Protein AF-A0A954E1B5-F1 (afdb_monomer_lite)

Structure (mmCIF, N/CA/C/O backbone):
data_AF-A0A954E1B5-F1
#
_entry.id   AF-A0A954E1B5-F1
#
loop_
_atom_site.group_PDB
_atom_site.id
_atom_site.type_symbol
_atom_site.label_atom_id
_atom_site.label_alt_id
_atom_site.label_comp_id
_atom_site.label_asym_id
_atom_site.label_entity_id
_atom_site.label_seq_id
_atom_site.pdbx_PDB_ins_code
_atom_site.Cartn_x
_atom_site.Cartn_y
_atom_site.Cartn_z
_atom_site.occupancy
_atom_site.B_iso_or_equiv
_atom_site.auth_seq_id
_atom_site.auth_comp_id
_atom_site.auth_asym_id
_atom_site.auth_atom_id
_atom_site.pdbx_PDB_model_num
ATOM 1 N N . MET A 1 1 ? -36.033 -61.021 34.687 1.00 37.31 1 MET A N 1
ATOM 2 C CA . MET A 1 1 ? -35.110 -62.065 35.175 1.00 37.31 1 MET A CA 1
ATOM 3 C C . MET A 1 1 ? -33.777 -61.356 35.386 1.00 37.31 1 MET A C 1
ATOM 5 O O . MET A 1 1 ? -33.220 -60.927 34.388 1.00 37.31 1 MET A O 1
ATOM 9 N N . ALA A 1 2 ? -33.607 -60.783 36.586 1.00 35.59 2 ALA A N 1
ATOM 10 C CA . ALA A 1 2 ? -32.630 -61.185 37.626 1.00 35.59 2 ALA A CA 1
ATOM 11 C C . ALA A 1 2 ? -31.206 -60.692 37.263 1.00 35.59 2 ALA A C 1
ATOM 13 O O . ALA A 1 2 ? -30.679 -61.127 36.246 1.00 35.59 2 ALA A O 1
ATOM 14 N N . GLU A 1 3 ? -30.755 -59.557 37.824 1.00 37.44 3 GLU A N 1
ATOM 15 C CA . GLU A 1 3 ? -29.955 -59.408 39.080 1.00 37.44 3 GLU A CA 1
ATOM 16 C C . GLU A 1 3 ? -28.509 -59.915 38.898 1.00 37.44 3 GLU A C 1
ATOM 18 O O . GLU A 1 3 ? -28.322 -61.032 38.431 1.00 37.44 3 GLU A O 1
ATOM 23 N N . GLU A 1 4 ? -27.512 -59.008 38.931 1.00 39.88 4 GLU A N 1
ATOM 24 C CA . GLU A 1 4 ? -26.543 -58.771 40.044 1.00 39.88 4 GLU A CA 1
ATOM 25 C C . GLU A 1 4 ? -25.501 -59.921 40.155 1.00 39.88 4 GLU A C 1
ATOM 27 O O . GLU A 1 4 ? -25.800 -61.061 39.849 1.00 39.88 4 GLU A O 1
ATOM 32 N N . GLU A 1 5 ? -24.209 -59.764 40.462 1.00 38.53 5 G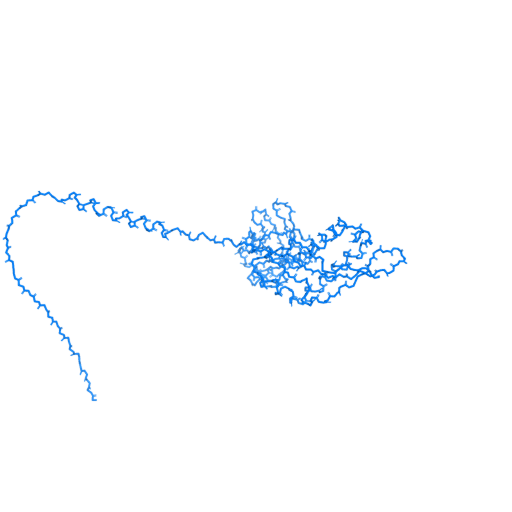LU A N 1
ATOM 33 C CA . GLU A 1 5 ? -23.548 -58.912 41.448 1.00 38.53 5 GLU A CA 1
ATOM 34 C C . GLU A 1 5 ? -22.000 -59.047 41.328 1.00 38.53 5 GLU A C 1
ATOM 36 O O . GLU A 1 5 ? -21.474 -59.922 40.636 1.00 38.53 5 GLU A O 1
ATOM 41 N N . LYS A 1 6 ? -21.282 -58.165 42.036 1.00 42.62 6 LYS A N 1
ATOM 42 C CA . LYS A 1 6 ? -19.818 -58.065 42.229 1.00 42.62 6 LYS A CA 1
ATOM 43 C C . LYS A 1 6 ? -19.182 -59.264 42.960 1.00 42.62 6 LYS A C 1
ATOM 45 O O . LYS A 1 6 ? -19.846 -59.910 43.759 1.00 42.62 6 LYS A O 1
ATOM 50 N N . GLN A 1 7 ? -17.844 -59.380 42.898 1.00 31.38 7 GLN A N 1
ATOM 51 C CA . GLN A 1 7 ? -17.055 -59.639 44.119 1.00 31.38 7 GLN A CA 1
ATOM 52 C C . GLN A 1 7 ? -15.579 -59.193 44.042 1.00 31.38 7 GLN A C 1
ATOM 54 O O . GLN A 1 7 ? -14.876 -59.473 43.074 1.00 31.38 7 GLN A O 1
ATOM 59 N N . GLU A 1 8 ? -15.150 -58.497 45.102 1.00 39.22 8 GLU A N 1
ATOM 60 C CA . GLU A 1 8 ? -13.781 -58.111 45.485 1.00 39.22 8 GLU A CA 1
ATOM 61 C C . GLU A 1 8 ? -12.950 -59.301 45.998 1.00 39.22 8 GLU A C 1
ATOM 63 O O . GLU A 1 8 ? -13.505 -60.325 46.405 1.00 39.22 8 GLU A O 1
ATOM 68 N N . LYS A 1 9 ? -11.622 -59.120 46.101 1.00 33.47 9 LYS A N 1
ATOM 69 C CA . LYS A 1 9 ? -10.824 -59.764 47.157 1.00 33.47 9 LYS A CA 1
ATOM 70 C C . LYS A 1 9 ? -9.536 -59.002 47.496 1.00 33.47 9 LYS A C 1
ATOM 72 O O . LYS A 1 9 ? -8.663 -58.843 46.646 1.00 33.47 9 LYS A O 1
ATOM 77 N N . ASP A 1 10 ? -9.458 -58.613 48.767 1.00 32.72 10 ASP A N 1
ATOM 78 C CA . ASP A 1 10 ? -8.288 -58.166 49.528 1.00 32.72 10 ASP A CA 1
ATOM 79 C C . ASP A 1 10 ? -7.256 -59.281 49.780 1.00 32.72 10 ASP A C 1
ATOM 81 O O . ASP A 1 10 ? -7.553 -60.475 49.661 1.00 32.72 10 ASP A O 1
ATOM 85 N N . GLY A 1 11 ? -6.067 -58.878 50.245 1.00 27.64 11 GLY A N 1
ATOM 86 C CA . GLY A 1 11 ? -5.122 -59.759 50.934 1.00 27.64 11 GLY A CA 1
ATOM 87 C C . GLY A 1 11 ? -3.866 -59.046 51.444 1.00 27.64 11 GLY A C 1
ATOM 88 O O . GLY A 1 11 ? -2.859 -59.003 50.742 1.00 27.64 11 GLY A O 1
ATOM 89 N N . GLU A 1 12 ? -3.926 -58.529 52.675 1.00 34.06 12 GLU A N 1
ATOM 90 C CA . GLU A 1 12 ? -2.774 -58.161 53.514 1.00 34.06 12 GLU A CA 1
ATOM 91 C C . GLU A 1 12 ? -2.054 -59.402 54.078 1.00 34.06 12 GLU A C 1
ATOM 93 O O . GLU A 1 12 ? -2.641 -60.477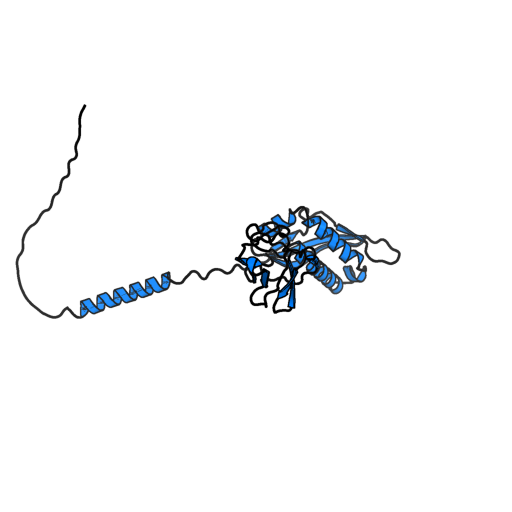 54.221 1.00 34.06 12 GLU A O 1
ATOM 98 N N . GLY A 1 13 ? -0.785 -59.231 54.460 1.00 27.64 13 GLY A N 1
ATOM 99 C CA . GLY A 1 13 ? -0.012 -60.185 55.253 1.00 27.64 13 GLY A CA 1
ATOM 100 C C . GLY A 1 13 ? 1.026 -59.461 56.115 1.00 27.64 13 GLY A C 1
ATOM 101 O O . GLY A 1 13 ? 1.981 -58.886 55.598 1.00 27.64 13 GLY A O 1
ATOM 102 N N . GLU A 1 14 ? 0.805 -59.501 57.424 1.00 32.94 14 GLU A N 1
ATOM 103 C CA . GLU A 1 14 ? 1.606 -58.965 58.532 1.00 32.94 14 GLU A CA 1
ATOM 104 C C . GLU A 1 14 ? 2.521 -60.066 59.114 1.00 32.94 14 GLU A C 1
ATOM 106 O O . GLU A 1 14 ? 2.064 -61.203 59.192 1.00 32.94 14 GLU A O 1
ATOM 111 N N . VAL A 1 15 ? 3.752 -59.753 59.570 1.00 33.41 15 VAL A N 1
ATOM 112 C CA . VAL A 1 15 ? 4.405 -60.407 60.738 1.00 33.41 15 VAL A CA 1
ATOM 113 C C . VAL A 1 15 ? 5.368 -59.427 61.445 1.00 33.41 15 VAL A C 1
ATOM 115 O O . VAL A 1 15 ? 6.028 -58.601 60.819 1.00 33.41 15 VAL A O 1
ATOM 118 N N . GLU A 1 16 ? 5.398 -59.579 62.768 1.00 31.45 16 GLU A N 1
ATOM 119 C CA . GLU A 1 16 ? 5.805 -58.735 63.895 1.00 31.45 16 GLU A CA 1
ATOM 120 C C . GLU A 1 16 ? 7.281 -58.312 64.103 1.00 31.45 16 GLU A C 1
ATOM 122 O O . GLU A 1 16 ? 8.245 -58.806 63.522 1.00 31.45 16 GLU A O 1
ATOM 127 N N . ALA A 1 17 ? 7.368 -57.383 65.064 1.00 40.16 17 ALA A N 1
ATOM 128 C CA . ALA A 1 17 ? 8.450 -56.630 65.694 1.00 40.16 17 ALA A CA 1
ATOM 129 C C . ALA A 1 17 ? 9.609 -57.389 66.381 1.00 40.16 17 ALA A C 1
ATOM 131 O O . ALA A 1 17 ? 9.471 -58.500 66.885 1.00 40.16 17 ALA A O 1
ATOM 132 N N . THR A 1 18 ? 10.715 -56.660 66.604 1.00 29.19 18 THR A N 1
ATOM 133 C CA . THR A 1 18 ? 11.343 -56.545 67.942 1.00 29.19 18 THR A CA 1
ATOM 134 C C . THR A 1 18 ? 12.239 -55.293 68.072 1.00 29.19 18 THR A C 1
ATOM 136 O O . THR A 1 18 ? 12.978 -54.934 67.159 1.00 29.19 18 THR A O 1
ATOM 139 N N . GLU A 1 19 ? 12.128 -54.615 69.224 1.00 38.34 19 GLU A N 1
ATOM 140 C CA . GLU A 1 19 ? 12.883 -53.436 69.712 1.00 38.34 19 GLU A CA 1
ATOM 141 C C . GLU A 1 19 ? 14.399 -53.734 69.913 1.00 38.34 19 GLU A C 1
ATOM 143 O O . GLU A 1 19 ? 14.794 -54.890 69.919 1.00 38.34 19 GLU A O 1
ATOM 148 N N . SER A 1 20 ? 15.379 -52.853 70.171 1.00 32.00 20 SER A N 1
ATOM 149 C CA . SER A 1 20 ? 15.527 -51.463 70.643 1.00 32.00 20 SER A CA 1
ATOM 150 C C . SER A 1 20 ? 16.995 -51.022 70.402 1.00 32.00 20 SER A C 1
ATOM 152 O O . SER A 1 20 ? 17.892 -51.863 70.451 1.00 32.00 20 SER A O 1
ATOM 154 N N . LYS A 1 21 ? 17.277 -49.715 70.235 1.00 29.02 21 LYS A N 1
ATOM 155 C CA . LYS A 1 21 ? 18.281 -48.911 70.993 1.00 29.02 21 LYS A CA 1
ATOM 156 C C . LYS A 1 21 ? 18.700 -47.613 70.287 1.00 29.02 21 LYS A C 1
ATOM 158 O O . LYS A 1 21 ? 18.686 -47.464 69.074 1.00 29.02 21 LYS A O 1
ATOM 163 N N . SER A 1 22 ? 19.060 -46.667 71.145 1.00 37.56 22 SER A N 1
ATOM 164 C CA . SER A 1 22 ? 19.319 -45.242 70.955 1.00 37.56 22 SER A CA 1
ATOM 165 C C . SER A 1 22 ? 20.475 -44.859 70.017 1.00 37.56 22 SER A C 1
ATOM 167 O O . SER A 1 22 ? 21.517 -45.506 70.006 1.00 37.56 22 SER A O 1
ATOM 169 N N . LYS A 1 23 ? 20.363 -43.689 69.365 1.00 32.78 23 LYS A N 1
ATOM 170 C CA . LYS A 1 23 ? 21.205 -42.500 69.642 1.00 32.78 23 LYS A CA 1
ATOM 171 C C . LYS A 1 23 ? 20.874 -41.323 68.719 1.00 32.78 23 LYS A C 1
ATOM 173 O O . LYS A 1 23 ? 20.575 -41.463 67.541 1.00 32.78 23 LYS A O 1
ATOM 178 N N . SER A 1 24 ? 20.953 -40.142 69.316 1.00 48.59 24 SER A N 1
ATOM 179 C CA . SER A 1 24 ? 20.812 -38.822 68.718 1.00 48.59 24 SER A CA 1
ATOM 180 C C . SER A 1 24 ? 21.924 -38.507 67.708 1.00 48.59 24 SER A C 1
ATOM 182 O O . SER A 1 24 ? 23.087 -38.802 67.973 1.00 48.59 24 SER A O 1
ATOM 184 N N . LYS A 1 25 ? 21.539 -37.870 66.587 1.00 39.75 25 LYS A N 1
ATOM 185 C CA . LYS A 1 25 ? 22.300 -36.991 65.657 1.00 39.75 25 LYS A CA 1
ATOM 186 C C . LYS A 1 25 ? 21.829 -37.235 64.214 1.00 39.75 25 LYS A C 1
ATOM 188 O O . LYS A 1 25 ? 22.459 -37.963 63.463 1.00 39.75 25 LYS A O 1
ATOM 193 N N . GLY A 1 26 ? 20.708 -36.625 63.824 1.00 40.09 26 GLY A N 1
ATOM 194 C CA . GLY A 1 26 ? 20.200 -36.758 62.446 1.00 40.09 26 GLY A CA 1
ATOM 195 C C . GLY A 1 26 ? 19.230 -35.677 61.961 1.00 40.09 26 GLY A C 1
ATOM 196 O O . GLY A 1 26 ? 18.939 -35.620 60.773 1.00 40.09 26 GLY A O 1
ATOM 197 N N . LYS A 1 27 ? 18.755 -34.773 62.830 1.00 41.12 27 LYS A N 1
ATOM 198 C CA . LYS A 1 27 ? 17.725 -33.784 62.451 1.00 41.12 27 LYS A CA 1
ATOM 199 C C . LYS A 1 27 ? 18.222 -32.598 61.613 1.00 41.12 27 LYS A C 1
ATOM 201 O O . LYS A 1 27 ? 17.404 -31.913 61.018 1.00 41.12 27 LYS A O 1
ATOM 206 N N . LEU A 1 28 ? 19.533 -32.364 61.519 1.00 41.66 28 LEU A N 1
ATOM 207 C CA . LEU A 1 28 ? 20.087 -31.253 60.727 1.00 41.66 28 LEU A CA 1
ATOM 208 C C . LEU A 1 28 ? 20.319 -31.620 59.249 1.00 41.66 28 LEU A C 1
ATOM 210 O O . LEU A 1 28 ? 20.290 -30.746 58.390 1.00 41.66 28 LEU A O 1
ATOM 214 N N . VAL A 1 29 ? 20.466 -32.912 58.934 1.00 46.47 29 VAL A N 1
ATOM 215 C CA . VAL A 1 29 ? 20.694 -33.391 57.556 1.00 46.47 29 VAL A CA 1
ATOM 216 C C . VAL A 1 29 ? 19.383 -33.486 56.763 1.00 46.47 29 VAL A C 1
ATOM 218 O O . VAL A 1 29 ? 19.366 -33.186 55.574 1.00 46.47 29 VAL A O 1
ATOM 221 N N . GLN A 1 30 ? 18.259 -33.801 57.416 1.00 47.31 30 GLN A N 1
ATOM 222 C CA . GLN A 1 30 ? 16.950 -33.862 56.747 1.00 47.31 30 GLN A CA 1
ATOM 223 C C . GLN A 1 30 ? 16.397 -32.482 56.350 1.00 47.31 30 GLN A C 1
ATOM 225 O O . GLN A 1 30 ? 15.732 -32.372 55.324 1.00 47.31 30 GLN A O 1
ATOM 230 N N . ILE A 1 31 ? 16.716 -31.420 57.100 1.00 51.16 31 ILE A N 1
ATOM 231 C CA . ILE A 1 31 ? 16.278 -30.052 56.765 1.00 51.16 31 ILE A CA 1
ATOM 232 C C . ILE A 1 31 ? 17.110 -29.480 55.601 1.00 51.16 31 ILE A C 1
ATOM 234 O O . ILE A 1 31 ? 16.555 -28.844 54.709 1.00 51.16 31 ILE A O 1
ATOM 238 N N . GLY A 1 32 ? 18.418 -29.766 55.550 1.00 46.72 32 GLY A N 1
ATOM 239 C CA . GLY A 1 32 ? 19.284 -29.345 54.440 1.00 46.72 32 GLY A CA 1
ATOM 240 C C . GLY A 1 32 ? 18.972 -30.049 53.113 1.00 46.72 32 GLY A C 1
ATOM 241 O O . GLY A 1 32 ? 18.991 -29.415 52.061 1.00 46.72 32 GLY A O 1
ATOM 242 N N . ALA A 1 33 ? 18.619 -31.339 53.160 1.00 53.75 33 ALA A N 1
ATOM 243 C CA . ALA A 1 33 ? 18.257 -32.107 51.968 1.00 53.75 33 ALA A CA 1
ATOM 244 C C . ALA A 1 33 ? 16.923 -31.647 51.349 1.00 53.75 33 ALA A C 1
ATOM 246 O O . ALA A 1 33 ? 16.827 -31.525 50.129 1.00 53.75 33 ALA A O 1
ATOM 247 N N . GLY A 1 34 ? 15.916 -31.325 52.172 1.00 52.84 34 GLY A N 1
ATOM 248 C CA . GLY A 1 34 ? 14.629 -30.810 51.686 1.00 52.84 34 GLY A CA 1
ATOM 249 C C . GLY A 1 34 ? 14.739 -29.431 51.026 1.00 52.84 34 GLY A C 1
ATOM 250 O O . GLY A 1 34 ? 14.116 -29.184 49.995 1.00 52.84 34 GLY A O 1
ATOM 251 N N . LEU A 1 35 ? 15.592 -28.556 51.569 1.00 57.50 35 LEU A N 1
ATOM 252 C CA . LEU A 1 35 ? 15.863 -27.232 50.999 1.00 57.50 35 LEU A CA 1
ATOM 253 C C . LEU A 1 35 ? 16.627 -27.316 49.672 1.00 57.50 35 LEU A C 1
ATOM 255 O O . LEU A 1 35 ? 16.292 -26.594 48.740 1.00 57.50 35 LEU A O 1
ATOM 259 N N . ALA A 1 36 ? 17.596 -28.226 49.546 1.00 62.41 36 ALA A N 1
ATOM 260 C CA . ALA A 1 36 ? 18.315 -28.432 48.288 1.00 62.41 36 ALA A CA 1
ATOM 261 C C . ALA A 1 36 ? 17.388 -28.940 47.169 1.00 62.41 36 ALA A C 1
ATOM 263 O O . ALA A 1 36 ? 17.458 -28.446 46.046 1.00 62.41 36 ALA A O 1
ATOM 264 N N . VAL A 1 37 ? 16.473 -29.867 47.479 1.00 65.12 37 VAL A N 1
ATOM 265 C CA . VAL A 1 37 ? 15.473 -30.357 46.515 1.00 65.12 37 VAL A CA 1
ATOM 266 C C . VAL A 1 37 ? 14.515 -29.240 46.096 1.00 65.12 37 VAL A C 1
ATOM 268 O O . VAL A 1 37 ? 14.234 -29.106 44.909 1.00 65.12 37 VAL A O 1
ATOM 271 N N . LEU A 1 38 ? 14.068 -28.391 47.027 1.00 66.50 38 LEU A N 1
ATOM 272 C CA . LEU A 1 38 ? 13.222 -27.238 46.702 1.00 66.50 38 LEU A CA 1
ATOM 273 C C . LEU A 1 38 ? 13.949 -26.191 45.853 1.00 66.50 38 LEU A C 1
ATOM 275 O O . LEU A 1 38 ? 13.349 -25.649 44.932 1.00 66.50 38 LEU A O 1
ATOM 279 N N . VAL A 1 39 ? 15.234 -25.934 46.107 1.00 68.62 39 VAL A N 1
ATOM 280 C CA . VAL A 1 39 ? 16.037 -25.003 45.297 1.00 68.62 39 VAL A CA 1
ATOM 281 C C . VAL A 1 39 ? 16.252 -25.549 43.884 1.00 68.62 39 VAL A C 1
ATOM 283 O O . VAL A 1 39 ? 16.117 -24.800 42.920 1.00 68.62 39 VAL A O 1
ATOM 286 N N . VAL A 1 40 ? 16.517 -26.851 43.735 1.00 66.69 40 VAL A N 1
ATOM 287 C CA . VAL A 1 40 ? 16.640 -27.493 42.416 1.00 66.69 40 VAL A CA 1
ATOM 288 C C . VAL A 1 40 ? 15.299 -27.486 41.677 1.00 66.69 40 VAL A C 1
ATOM 290 O O . VAL A 1 40 ? 15.258 -27.124 40.507 1.00 66.69 40 VAL A O 1
ATOM 293 N N . MET A 1 41 ? 14.193 -27.800 42.354 1.00 63.59 41 MET A N 1
ATOM 294 C CA . MET A 1 41 ? 12.846 -27.748 41.769 1.00 63.59 41 MET A CA 1
ATOM 295 C C . MET A 1 41 ? 12.449 -26.320 41.376 1.00 63.59 41 MET A C 1
ATOM 297 O O . MET A 1 41 ? 11.891 -26.124 40.302 1.00 63.59 41 MET A O 1
ATOM 301 N N . ALA A 1 42 ? 12.782 -25.316 42.191 1.00 64.56 42 ALA A N 1
ATOM 302 C CA . ALA A 1 42 ? 12.551 -23.909 41.874 1.00 64.56 42 ALA A CA 1
ATOM 303 C C . ALA A 1 42 ? 13.416 -23.434 40.696 1.00 64.56 42 ALA A C 1
ATOM 305 O O . ALA A 1 42 ? 12.936 -22.676 39.861 1.00 64.56 42 ALA A O 1
ATOM 306 N N . TRP A 1 43 ? 14.660 -23.907 40.581 1.00 65.75 43 TRP A N 1
ATOM 307 C CA . TRP A 1 43 ? 15.533 -23.604 39.445 1.00 65.75 43 TRP A CA 1
ATOM 308 C C . TRP A 1 43 ? 15.042 -24.260 38.145 1.00 65.75 43 TRP A C 1
ATOM 310 O O . TRP A 1 43 ? 15.011 -23.624 37.091 1.00 65.75 43 TRP A O 1
ATOM 320 N N . VAL A 1 44 ? 14.567 -25.506 38.218 1.00 64.81 44 VAL A N 1
ATOM 321 C CA . VAL A 1 44 ? 13.934 -26.197 37.086 1.00 64.81 44 VAL A CA 1
ATOM 322 C C . VAL A 1 44 ? 12.634 -25.487 36.693 1.00 64.81 44 VAL A C 1
ATOM 324 O O . VAL A 1 44 ? 12.461 -25.126 35.535 1.00 64.81 44 VAL A O 1
ATOM 327 N N . ALA A 1 45 ? 11.760 -25.163 37.646 1.00 63.91 45 ALA A N 1
ATOM 328 C CA . ALA A 1 45 ? 10.546 -24.394 37.372 1.00 63.91 45 ALA A CA 1
ATOM 329 C C . ALA A 1 45 ? 10.856 -23.011 36.769 1.00 63.91 45 ALA A C 1
ATOM 331 O O . ALA A 1 45 ? 10.192 -22.605 35.825 1.00 63.91 45 ALA A O 1
ATOM 332 N N . ALA A 1 46 ? 11.899 -22.319 37.238 1.00 60.00 46 ALA A N 1
ATOM 333 C CA . ALA A 1 46 ? 12.318 -21.027 36.694 1.00 60.00 46 ALA A CA 1
ATOM 334 C C . ALA A 1 46 ? 12.870 -21.118 35.260 1.00 60.00 46 ALA A C 1
ATOM 336 O O . ALA A 1 46 ? 12.709 -20.177 34.487 1.00 60.00 46 ALA A O 1
ATOM 337 N N . THR A 1 47 ? 13.490 -22.240 34.879 1.00 65.25 47 THR A N 1
ATOM 338 C CA . THR A 1 47 ? 13.958 -22.457 33.497 1.00 65.25 47 THR A CA 1
ATOM 339 C C . THR A 1 47 ? 12.826 -22.865 32.549 1.00 65.25 47 THR A C 1
ATOM 341 O O . THR A 1 47 ? 12.861 -22.485 31.381 1.00 65.25 47 THR A O 1
ATOM 344 N N . PHE A 1 48 ? 11.786 -23.550 33.042 1.00 66.38 48 PHE A N 1
ATOM 345 C CA . PHE A 1 48 ? 10.576 -23.866 32.267 1.00 66.38 48 PHE A CA 1
ATOM 346 C C . PHE A 1 48 ? 9.537 -22.734 32.232 1.00 66.38 48 PHE A C 1
ATOM 348 O O . PHE A 1 48 ? 8.722 -22.689 31.316 1.00 66.38 48 PHE A O 1
ATOM 355 N N . ALA A 1 49 ? 9.574 -21.806 33.191 1.00 52.78 49 ALA A N 1
ATOM 356 C CA . ALA A 1 49 ? 8.693 -20.642 33.257 1.00 52.78 49 ALA A CA 1
ATOM 357 C C . ALA A 1 49 ? 9.224 -19.428 32.482 1.00 52.78 49 ALA A C 1
ATOM 359 O O . ALA A 1 49 ? 8.655 -18.346 32.609 1.00 52.78 49 ALA A O 1
ATOM 360 N N . VAL A 1 50 ? 10.295 -19.572 31.689 1.00 57.09 50 VAL A N 1
ATOM 361 C CA . VAL A 1 50 ? 10.668 -18.532 30.725 1.00 57.09 50 VAL A CA 1
ATOM 362 C C . VAL A 1 50 ? 9.523 -18.455 29.719 1.00 57.09 50 VAL A C 1
ATOM 364 O O . VAL A 1 50 ? 9.352 -19.403 28.945 1.00 57.09 50 VAL A O 1
ATOM 367 N N . PRO A 1 51 ? 8.723 -17.372 29.714 1.00 54.25 51 PRO A N 1
ATOM 368 C CA . PRO A 1 51 ? 7.669 -17.225 28.731 1.00 54.25 51 PRO A CA 1
ATOM 369 C C . PRO A 1 51 ? 8.343 -17.317 27.370 1.00 54.25 51 PRO A C 1
ATOM 371 O O . PRO A 1 51 ? 9.368 -16.661 27.142 1.00 54.25 51 PRO A O 1
ATOM 374 N N . SER A 1 52 ? 7.812 -18.156 26.479 1.00 56.47 52 SER A N 1
ATOM 375 C CA . SER A 1 52 ? 8.141 -18.053 25.062 1.00 56.47 52 SER A CA 1
ATOM 376 C C . SER A 1 52 ? 7.958 -16.586 24.712 1.00 56.47 52 SER A C 1
ATOM 378 O O . SER A 1 52 ? 6.822 -16.121 24.713 1.00 56.47 52 SER A O 1
ATOM 380 N N . LYS A 1 53 ? 9.058 -15.848 24.497 1.00 55.44 53 LYS A N 1
ATOM 381 C CA . LYS A 1 53 ? 8.984 -14.457 24.051 1.00 55.44 53 LYS A CA 1
ATOM 382 C C . LYS A 1 53 ? 8.026 -14.467 22.876 1.00 55.44 53 LYS A C 1
ATOM 384 O O . LYS A 1 53 ? 8.301 -15.188 21.911 1.00 55.44 53 LYS A O 1
ATOM 389 N N . GLU A 1 54 ? 6.902 -13.767 23.003 1.00 57.31 54 GLU A N 1
ATOM 390 C CA . GLU A 1 54 ? 5.955 -13.623 21.909 1.00 57.31 54 GLU A CA 1
ATOM 391 C C . GLU A 1 54 ? 6.777 -13.228 20.690 1.00 57.31 54 GLU A C 1
ATOM 393 O O . GLU A 1 54 ? 7.540 -12.254 20.703 1.00 57.31 54 GLU A O 1
ATOM 398 N N . LYS A 1 55 ? 6.777 -14.105 19.685 1.00 68.25 55 LYS A N 1
ATOM 399 C CA . LYS A 1 55 ? 7.532 -13.853 18.471 1.00 68.25 55 LYS A CA 1
ATOM 400 C C . LYS A 1 55 ? 6.765 -12.757 17.755 1.00 68.25 55 LYS A C 1
ATOM 402 O O . LYS A 1 55 ? 5.880 -13.076 16.972 1.00 68.25 55 LYS A O 1
ATOM 407 N N . HIS A 1 56 ? 7.104 -11.496 18.034 1.00 75.38 56 HIS A N 1
ATOM 408 C CA . HIS A 1 56 ? 6.650 -10.375 17.220 1.00 75.38 56 HIS A CA 1
ATOM 409 C C . HIS A 1 56 ? 6.885 -10.757 15.761 1.00 75.38 56 HIS A C 1
ATOM 411 O O . HIS A 1 56 ? 8.040 -11.059 15.409 1.00 75.38 56 HIS A O 1
ATOM 417 N N . PRO A 1 57 ? 5.824 -10.831 14.940 1.00 87.25 57 PRO A N 1
ATOM 418 C CA . PRO A 1 57 ? 5.966 -11.226 13.557 1.00 87.25 57 PRO A CA 1
ATOM 419 C C . PRO A 1 57 ? 7.001 -10.334 12.879 1.00 87.25 57 PRO A C 1
ATOM 421 O O . PRO A 1 57 ? 7.069 -9.124 13.094 1.00 87.25 57 PRO A O 1
ATOM 424 N N . ARG A 1 58 ? 7.857 -10.943 12.066 1.00 90.06 58 ARG A N 1
ATOM 425 C CA . ARG A 1 58 ? 8.854 -10.236 11.260 1.00 90.06 58 ARG A CA 1
ATOM 426 C C . ARG A 1 58 ? 8.670 -10.655 9.822 1.00 90.06 58 ARG A C 1
ATOM 428 O O . ARG A 1 58 ? 8.292 -11.796 9.565 1.00 90.06 58 ARG A O 1
ATOM 435 N N . PHE A 1 59 ? 8.977 -9.752 8.899 1.00 93.06 59 PHE A N 1
ATOM 436 C CA . PHE A 1 59 ? 9.050 -10.133 7.499 1.00 93.06 59 PHE A CA 1
ATOM 437 C C . PHE A 1 59 ? 10.026 -11.296 7.324 1.00 93.06 59 PHE A C 1
ATOM 439 O O . PHE A 1 59 ? 11.103 -11.323 7.933 1.00 93.06 59 PHE A O 1
ATOM 446 N N . SER A 1 60 ? 9.630 -12.249 6.492 1.00 90.75 60 SER A N 1
ATOM 447 C CA . SER A 1 60 ? 10.442 -13.389 6.120 1.00 90.75 60 SER A CA 1
ATOM 448 C C . SER A 1 60 ? 11.702 -12.948 5.374 1.00 90.75 60 SER A C 1
ATOM 450 O O . SER A 1 60 ? 11.854 -11.800 4.936 1.00 90.75 60 SER A O 1
ATOM 452 N N . THR A 1 61 ? 12.609 -13.903 5.174 1.00 90.19 61 THR A N 1
ATOM 453 C CA . THR A 1 61 ? 13.709 -13.747 4.221 1.00 90.19 61 THR A CA 1
ATOM 454 C C . THR A 1 61 ? 13.152 -13.332 2.855 1.00 90.19 61 THR A C 1
ATOM 456 O O . THR A 1 61 ? 12.077 -13.815 2.478 1.00 90.19 61 THR A O 1
ATOM 459 N N . PRO A 1 62 ? 13.841 -12.442 2.118 1.00 93.06 62 PRO A N 1
ATOM 460 C CA . PRO A 1 62 ? 13.319 -11.959 0.854 1.00 93.06 62 PRO A CA 1
ATOM 461 C C . PRO A 1 62 ? 13.260 -13.074 -0.192 1.00 93.06 62 PRO A C 1
ATOM 463 O O . PRO A 1 62 ? 14.123 -13.953 -0.209 1.00 93.06 62 PRO A O 1
ATOM 466 N N . PHE A 1 63 ? 12.288 -12.997 -1.093 1.00 95.38 63 PHE A N 1
ATOM 467 C CA . PHE A 1 63 ? 12.123 -13.927 -2.208 1.00 95.38 63 PHE A CA 1
ATOM 468 C C . PHE A 1 63 ? 11.687 -13.188 -3.476 1.00 95.38 63 PHE A C 1
ATOM 470 O O . PHE A 1 63 ? 11.295 -12.022 -3.425 1.00 95.38 63 PHE A O 1
ATOM 477 N N . THR A 1 64 ? 11.802 -13.855 -4.622 1.00 95.69 64 THR A N 1
ATOM 478 C CA . THR A 1 64 ? 11.466 -13.278 -5.928 1.00 95.69 64 THR A CA 1
ATOM 479 C C . THR A 1 64 ? 10.118 -13.795 -6.406 1.00 95.69 64 THR A C 1
ATOM 481 O O . THR A 1 64 ? 9.867 -14.997 -6.346 1.00 95.69 64 THR A O 1
ATOM 484 N N . VAL A 1 65 ? 9.287 -12.896 -6.923 1.00 94.81 65 VAL A N 1
ATOM 485 C CA . VAL A 1 65 ? 8.010 -13.206 -7.581 1.00 94.81 65 VAL A CA 1
ATOM 486 C C . VAL A 1 65 ? 7.924 -12.470 -8.917 1.00 94.81 65 VAL A C 1
ATOM 488 O O . VAL A 1 65 ? 8.534 -11.404 -9.044 1.00 94.81 65 VAL A O 1
ATOM 491 N N . PRO A 1 66 ? 7.199 -12.988 -9.920 1.00 94.06 66 PRO A N 1
ATOM 492 C CA . PRO A 1 66 ? 6.888 -12.193 -11.100 1.00 94.06 66 PRO A CA 1
ATOM 493 C C . PRO A 1 66 ? 5.960 -11.040 -10.707 1.00 94.06 66 PRO A C 1
ATOM 495 O O . PRO A 1 66 ? 5.197 -11.164 -9.752 1.00 94.06 66 PRO A O 1
ATOM 498 N N . MET A 1 67 ? 6.040 -9.899 -11.393 1.00 92.38 67 MET A N 1
ATOM 499 C CA . MET A 1 67 ? 5.151 -8.765 -11.115 1.00 92.38 67 MET A CA 1
ATOM 500 C C . MET A 1 67 ? 3.698 -9.075 -11.513 1.00 92.38 67 MET A C 1
ATOM 502 O O . MET A 1 67 ? 2.775 -8.718 -10.788 1.00 92.38 67 MET A O 1
ATOM 506 N N . VAL A 1 68 ? 3.503 -9.773 -12.633 1.00 88.88 68 VAL A N 1
ATOM 507 C CA . VAL A 1 68 ? 2.205 -10.257 -13.128 1.00 88.88 68 VAL A CA 1
ATOM 508 C C . VAL A 1 68 ? 2.196 -11.786 -13.055 1.00 88.88 68 VAL A C 1
ATOM 510 O O . VAL A 1 68 ? 3.243 -12.406 -13.219 1.00 88.88 68 VAL A O 1
ATOM 513 N N . LEU A 1 69 ? 1.038 -12.404 -12.789 1.00 85.88 69 LEU A N 1
ATOM 514 C CA . LEU A 1 69 ? 0.933 -13.868 -12.666 1.00 85.88 69 LEU A CA 1
ATOM 515 C C . LEU A 1 69 ? 1.351 -14.603 -13.940 1.00 85.88 69 LEU A C 1
ATOM 517 O O . LEU A 1 69 ? 1.967 -15.662 -13.853 1.00 85.88 69 LEU A O 1
ATOM 521 N N . ASP A 1 70 ? 1.017 -14.044 -15.102 1.00 84.00 70 ASP A N 1
ATOM 522 C CA . ASP A 1 70 ? 1.543 -14.506 -16.378 1.00 84.00 70 ASP A CA 1
ATOM 523 C C . ASP A 1 70 ? 2.934 -13.887 -16.609 1.00 84.00 70 ASP A C 1
ATOM 525 O O . ASP A 1 70 ? 3.031 -12.686 -16.886 1.00 84.00 70 ASP A O 1
ATOM 529 N N . PRO A 1 71 ? 4.018 -14.678 -16.498 1.00 74.69 71 PRO A N 1
ATOM 530 C CA . PRO A 1 71 ? 5.376 -14.173 -16.630 1.00 74.69 71 PRO A CA 1
ATOM 531 C C . PRO A 1 71 ? 5.708 -13.736 -18.059 1.00 74.69 71 PRO A C 1
ATOM 533 O O . PRO A 1 71 ? 6.698 -13.034 -18.236 1.00 74.69 71 PRO A O 1
ATOM 536 N N . ASP A 1 72 ? 4.917 -14.121 -19.065 1.00 77.69 72 ASP A N 1
ATOM 537 C CA . ASP A 1 72 ? 5.128 -13.725 -20.460 1.00 77.69 72 ASP A CA 1
ATOM 538 C C . ASP A 1 72 ? 4.336 -12.461 -20.836 1.00 77.69 72 ASP A C 1
ATOM 540 O O . ASP A 1 72 ? 4.502 -11.917 -21.935 1.00 77.69 72 ASP A O 1
ATOM 544 N N . THR A 1 73 ? 3.501 -11.947 -19.924 1.00 81.75 73 THR A N 1
ATOM 545 C CA . THR A 1 73 ? 2.756 -10.708 -20.144 1.00 81.75 73 THR A CA 1
ATOM 546 C C . THR A 1 73 ? 3.717 -9.525 -20.230 1.00 81.75 73 THR A C 1
ATOM 548 O O . THR A 1 73 ? 4.312 -9.080 -19.248 1.00 81.75 73 THR A O 1
ATOM 551 N N . LYS A 1 74 ? 3.824 -8.966 -21.436 1.00 83.75 74 LYS A N 1
ATOM 552 C CA . LYS A 1 74 ? 4.546 -7.720 -21.699 1.00 83.75 74 LYS A CA 1
ATOM 553 C C . LYS A 1 74 ? 3.592 -6.546 -21.581 1.00 83.75 74 LYS A C 1
ATOM 555 O O . LYS A 1 74 ? 2.480 -6.589 -22.108 1.00 83.75 74 LYS A O 1
ATOM 560 N N . ILE A 1 75 ? 4.045 -5.473 -20.941 1.00 83.38 75 ILE A N 1
ATOM 561 C CA . ILE A 1 75 ? 3.273 -4.235 -20.821 1.00 83.38 75 ILE A CA 1
ATOM 562 C C . ILE A 1 75 ? 3.846 -3.226 -21.826 1.00 83.38 75 ILE A C 1
ATOM 564 O O . ILE A 1 75 ? 4.904 -2.652 -21.555 1.00 83.38 75 ILE A O 1
ATOM 568 N N . PRO A 1 76 ? 3.209 -3.037 -23.001 1.00 83.56 76 PRO A N 1
ATOM 569 C CA . PRO A 1 76 ? 3.628 -2.028 -23.962 1.00 83.56 76 PRO A CA 1
ATOM 570 C C . PRO A 1 76 ? 3.162 -0.643 -23.507 1.00 83.56 76 PRO A C 1
ATOM 572 O O . PRO A 1 76 ? 1.983 -0.439 -23.213 1.00 83.56 76 PRO A O 1
ATOM 575 N N . VAL A 1 77 ? 4.077 0.320 -23.480 1.00 83.19 77 VAL A N 1
ATOM 576 C CA . VAL A 1 77 ? 3.797 1.713 -23.105 1.00 83.19 77 VAL A CA 1
ATOM 577 C C . VAL A 1 77 ? 4.504 2.675 -24.053 1.00 83.19 77 VAL A C 1
ATOM 579 O O . VAL A 1 77 ? 5.582 2.380 -24.562 1.00 83.19 77 VAL A O 1
ATOM 582 N N . ASN A 1 78 ? 3.894 3.832 -24.301 1.00 83.25 78 ASN A N 1
ATOM 583 C CA . ASN A 1 78 ? 4.520 4.894 -25.086 1.00 83.25 78 ASN A CA 1
ATOM 584 C C . ASN A 1 78 ? 5.433 5.732 -24.189 1.00 83.25 78 ASN A C 1
ATOM 586 O O . ASN A 1 78 ? 5.062 6.025 -23.055 1.00 83.25 78 ASN A O 1
ATOM 590 N N . LEU A 1 79 ? 6.585 6.139 -24.717 1.00 82.75 79 LEU A N 1
ATOM 591 C CA . LEU A 1 79 ? 7.480 7.103 -24.069 1.00 82.75 79 LEU A CA 1
ATOM 592 C C . LEU A 1 79 ? 7.157 8.543 -24.501 1.00 82.75 79 LEU A C 1
ATOM 594 O O . LEU A 1 79 ? 6.601 8.756 -25.583 1.00 82.75 79 LEU A O 1
ATOM 598 N N . ASP A 1 80 ? 7.559 9.525 -23.690 1.00 80.88 80 ASP A N 1
ATOM 599 C CA . ASP A 1 80 ? 7.466 10.957 -24.012 1.00 80.88 80 ASP A CA 1
ATOM 600 C C . ASP A 1 80 ? 8.577 11.373 -24.994 1.00 80.88 80 ASP A C 1
ATOM 602 O O . ASP A 1 80 ? 9.561 12.028 -24.645 1.00 80.88 80 ASP A O 1
ATOM 606 N N . GLU A 1 81 ? 8.469 10.936 -26.252 1.00 75.31 81 GLU A N 1
ATOM 607 C CA . GLU A 1 81 ? 9.353 11.388 -27.328 1.00 75.31 81 GLU A CA 1
ATOM 608 C C . GLU A 1 81 ? 8.620 12.320 -28.301 1.00 75.31 81 GLU A C 1
ATOM 610 O O . GLU A 1 81 ? 7.728 11.925 -29.055 1.00 75.31 81 GLU A O 1
ATOM 615 N N . ASN A 1 82 ? 9.086 13.572 -28.357 1.00 61.44 82 ASN A N 1
ATOM 616 C CA . ASN A 1 82 ? 8.666 14.562 -29.346 1.00 61.44 82 ASN A CA 1
ATOM 617 C C . ASN A 1 82 ? 8.826 14.014 -30.781 1.00 61.44 82 ASN A C 1
ATOM 619 O O . ASN A 1 82 ? 9.931 13.986 -31.328 1.00 61.44 82 ASN A O 1
ATOM 623 N N . ASN A 1 83 ? 7.701 13.653 -31.409 1.00 58.25 83 ASN A N 1
ATOM 624 C CA . ASN A 1 83 ? 7.542 13.228 -32.810 1.00 58.25 83 ASN A CA 1
ATOM 625 C C . ASN A 1 83 ? 7.976 11.795 -33.189 1.00 58.25 83 ASN A C 1
ATOM 627 O O . ASN A 1 83 ? 8.034 11.495 -34.385 1.00 58.25 83 ASN A O 1
ATOM 631 N N . LYS A 1 84 ? 8.240 10.887 -32.237 1.00 62.47 84 LYS A N 1
ATOM 632 C CA . LYS A 1 84 ? 8.445 9.453 -32.533 1.00 62.47 84 LYS A CA 1
ATOM 633 C C . LYS A 1 84 ? 7.656 8.585 -31.560 1.00 62.47 84 LYS A C 1
ATOM 635 O O . LYS A 1 84 ? 7.884 8.635 -30.360 1.00 62.47 84 LYS A O 1
ATOM 640 N N . THR A 1 85 ? 6.749 7.760 -32.079 1.00 67.56 85 THR A N 1
ATOM 641 C CA . THR A 1 85 ? 6.039 6.755 -31.277 1.00 67.56 85 THR A CA 1
ATOM 642 C C . THR A 1 85 ? 6.978 5.575 -31.049 1.00 67.56 85 THR A C 1
ATOM 644 O O . THR A 1 85 ? 7.025 4.659 -31.866 1.00 67.56 85 THR A O 1
ATOM 647 N N . ARG A 1 86 ? 7.795 5.637 -29.994 1.00 73.94 86 ARG A N 1
ATOM 648 C CA . ARG A 1 86 ? 8.552 4.472 -29.524 1.00 73.94 86 ARG A CA 1
ATOM 649 C C . ARG A 1 86 ? 7.771 3.751 -28.446 1.00 73.94 86 ARG A C 1
ATOM 651 O O . ARG A 1 86 ? 7.221 4.392 -27.546 1.00 73.94 86 ARG A O 1
ATOM 658 N N . PHE A 1 87 ? 7.772 2.430 -28.530 1.00 81.56 87 PHE A N 1
ATOM 659 C CA . PHE A 1 87 ? 7.105 1.570 -27.567 1.00 81.56 87 PHE A CA 1
ATOM 660 C C . PHE A 1 87 ? 8.146 0.956 -26.642 1.00 81.56 87 PHE A C 1
ATOM 662 O O . PHE A 1 87 ? 9.084 0.304 -27.090 1.00 81.56 87 PHE A O 1
ATOM 669 N N . LEU A 1 88 ? 7.974 1.141 -25.341 1.00 86.19 88 LEU A N 1
ATOM 670 C CA . LEU A 1 88 ? 8.708 0.400 -24.331 1.00 86.19 88 LEU A CA 1
ATOM 671 C C . LEU A 1 88 ? 7.906 -0.857 -23.983 1.00 86.19 88 LEU A C 1
ATOM 673 O O . LEU A 1 88 ? 6.749 -0.769 -23.577 1.00 86.19 88 LEU A O 1
ATOM 677 N N . GLN A 1 89 ? 8.514 -2.028 -24.143 1.00 89.31 89 GLN A N 1
ATOM 678 C CA . GLN A 1 89 ? 8.001 -3.287 -23.613 1.00 89.31 89 GLN A CA 1
ATOM 679 C C . GLN A 1 89 ? 8.694 -3.579 -22.286 1.00 89.31 89 GLN A C 1
ATOM 681 O O . GLN A 1 89 ? 9.924 -3.655 -22.221 1.00 89.31 89 GLN A O 1
ATOM 686 N N . MET A 1 90 ? 7.890 -3.731 -21.234 1.00 88.88 90 MET A N 1
ATOM 687 C CA . MET A 1 90 ? 8.366 -3.970 -19.874 1.00 88.88 90 MET A CA 1
ATOM 688 C C . MET A 1 90 ? 7.899 -5.323 -19.348 1.00 88.88 90 MET A C 1
ATOM 690 O O . MET A 1 90 ? 6.733 -5.690 -19.517 1.00 88.88 90 MET A O 1
ATOM 694 N N . ASN A 1 91 ? 8.807 -6.010 -18.658 1.00 90.81 91 ASN A N 1
ATOM 695 C CA . ASN A 1 91 ? 8.538 -7.179 -17.835 1.00 90.81 91 ASN A CA 1
ATOM 696 C C . ASN A 1 91 ? 9.488 -7.187 -16.627 1.00 90.81 91 ASN A C 1
ATOM 698 O O . ASN A 1 91 ? 10.707 -7.023 -16.768 1.00 90.81 91 ASN A O 1
ATOM 702 N N . PHE A 1 92 ? 8.928 -7.376 -15.436 1.00 93.38 92 PHE A N 1
ATOM 703 C CA . PHE A 1 92 ? 9.627 -7.204 -14.173 1.00 93.38 92 PHE A CA 1
ATOM 704 C C . PHE A 1 92 ? 9.368 -8.363 -13.211 1.00 93.38 92 PHE A C 1
ATOM 706 O O . PHE A 1 92 ? 8.247 -8.848 -13.069 1.00 93.38 92 PHE A O 1
ATOM 713 N N . ASN A 1 93 ? 10.404 -8.710 -12.453 1.00 95.06 93 ASN A N 1
ATOM 714 C CA . ASN A 1 93 ? 10.287 -9.494 -11.230 1.00 95.06 93 ASN A CA 1
ATOM 715 C C . ASN A 1 93 ? 10.432 -8.577 -10.012 1.00 95.06 93 ASN A C 1
ATOM 717 O O . ASN A 1 93 ? 11.133 -7.565 -10.047 1.00 95.06 93 ASN A O 1
ATOM 721 N N . LEU A 1 94 ? 9.802 -8.951 -8.907 1.00 96.38 94 LEU A N 1
ATOM 722 C CA . LEU A 1 94 ? 9.835 -8.225 -7.646 1.00 96.38 94 LEU A CA 1
ATOM 723 C C . LEU A 1 94 ? 10.611 -9.033 -6.617 1.00 96.38 94 LEU A C 1
ATOM 725 O O . LEU A 1 94 ? 10.334 -10.210 -6.400 1.00 96.38 94 LEU A O 1
ATOM 729 N N . PHE A 1 95 ? 11.562 -8.388 -5.953 1.00 96.56 95 PHE A N 1
ATOM 730 C CA . PHE A 1 95 ? 12.235 -8.946 -4.790 1.00 96.56 95 PHE A CA 1
ATOM 731 C C . PHE A 1 95 ? 11.530 -8.437 -3.536 1.00 96.56 95 PHE A C 1
ATOM 733 O O . PHE A 1 95 ? 11.657 -7.261 -3.195 1.00 96.56 95 PHE A O 1
ATOM 740 N N . VAL A 1 96 ? 10.761 -9.292 -2.869 1.00 97.06 96 VAL A N 1
ATOM 741 C CA . VAL A 1 96 ? 9.802 -8.907 -1.824 1.00 97.06 96 VAL A CA 1
ATOM 742 C C . VAL A 1 96 ? 10.161 -9.489 -0.462 1.00 97.06 96 VAL A C 1
ATOM 744 O O . VAL A 1 96 ? 10.826 -10.517 -0.366 1.00 97.06 96 VAL A O 1
ATOM 747 N N . ARG A 1 97 ? 9.713 -8.820 0.604 1.00 96.62 97 ARG A N 1
ATOM 748 C CA . ARG A 1 97 ? 9.750 -9.297 1.995 1.00 96.62 97 ARG A CA 1
ATOM 749 C C . ARG A 1 97 ? 8.367 -9.092 2.594 1.00 96.62 97 ARG A C 1
ATOM 751 O O . ARG A 1 97 ? 7.884 -7.967 2.574 1.00 96.62 97 ARG A O 1
ATOM 758 N N . CYS A 1 98 ? 7.745 -10.124 3.140 1.00 96.00 98 CYS A N 1
ATOM 759 C CA . CYS A 1 98 ? 6.417 -10.027 3.748 1.00 96.00 98 CYS A CA 1
ATOM 760 C C . CYS A 1 98 ? 6.294 -10.974 4.942 1.00 96.00 98 CYS A C 1
ATOM 762 O O . CYS A 1 98 ? 7.185 -11.789 5.177 1.00 96.00 98 CYS A O 1
ATOM 764 N N . TYR A 1 99 ? 5.233 -10.840 5.735 1.00 94.44 99 TYR A N 1
ATOM 765 C CA . TYR A 1 99 ? 4.976 -11.752 6.855 1.00 94.44 99 TYR A CA 1
ATOM 766 C C . TYR A 1 99 ? 4.620 -13.164 6.377 1.00 94.44 99 TYR A C 1
ATOM 768 O O . TYR A 1 99 ? 5.141 -14.139 6.914 1.00 94.44 99 TYR A O 1
ATOM 776 N N . ASP A 1 100 ? 3.787 -13.257 5.339 1.00 93.19 100 ASP A N 1
ATOM 777 C CA . ASP A 1 100 ? 3.355 -14.514 4.732 1.00 93.19 100 ASP A CA 1
ATOM 778 C C . ASP A 1 100 ? 3.535 -14.459 3.203 1.00 93.19 100 ASP A C 1
ATOM 780 O O . ASP A 1 100 ? 2.945 -13.591 2.552 1.00 93.19 100 ASP A O 1
ATOM 784 N N . PRO A 1 101 ? 4.324 -15.363 2.592 1.00 91.75 101 PRO A N 1
ATOM 785 C CA . PRO A 1 101 ? 4.443 -15.460 1.139 1.00 91.75 101 PRO A CA 1
ATOM 786 C C . PRO A 1 101 ? 3.113 -15.688 0.407 1.00 91.75 101 PRO A C 1
ATOM 788 O O . PRO A 1 101 ? 2.976 -15.268 -0.742 1.00 91.75 101 PRO A O 1
ATOM 791 N N . SER A 1 102 ? 2.126 -16.321 1.053 1.00 93.50 102 SER A N 1
ATOM 792 C CA . SER A 1 102 ? 0.809 -16.570 0.455 1.00 93.50 102 SER A CA 1
ATOM 793 C C . SER A 1 102 ? 0.046 -15.272 0.153 1.00 93.50 102 SER A C 1
ATOM 795 O O . SER A 1 102 ? -0.694 -15.210 -0.831 1.00 93.50 102 SER A O 1
ATOM 797 N N . TYR A 1 103 ? 0.312 -14.209 0.924 1.00 93.62 103 TYR A N 1
ATOM 798 C CA . TYR A 1 103 ? -0.282 -12.884 0.749 1.00 93.62 103 TYR A CA 1
ATOM 799 C C . TYR A 1 103 ? -0.026 -12.322 -0.652 1.00 93.62 103 TYR A C 1
ATOM 801 O O . TYR A 1 103 ? -0.929 -11.781 -1.282 1.00 93.62 103 TYR A O 1
ATOM 809 N N . VAL A 1 104 ? 1.195 -12.485 -1.171 1.00 94.12 104 VAL A N 1
ATOM 810 C CA . VAL A 1 104 ? 1.576 -11.959 -2.491 1.00 94.12 104 VAL A CA 1
ATOM 811 C C . VAL A 1 104 ? 0.727 -12.598 -3.585 1.00 94.12 104 VAL A C 1
ATOM 813 O O . VAL A 1 104 ? 0.159 -11.889 -4.410 1.00 94.12 104 VAL A O 1
ATOM 816 N N . ASN A 1 105 ? 0.564 -13.923 -3.541 1.00 92.69 105 ASN A N 1
ATOM 817 C CA . ASN A 1 105 ? -0.290 -14.631 -4.490 1.00 92.69 105 ASN A CA 1
ATOM 818 C C . ASN A 1 105 ? -1.751 -14.184 -4.360 1.00 92.69 105 ASN A C 1
ATOM 820 O O . ASN A 1 105 ? -2.406 -13.956 -5.372 1.00 92.69 105 ASN A O 1
ATOM 824 N N . ALA A 1 106 ? -2.268 -14.029 -3.137 1.00 93.12 106 ALA A N 1
ATOM 825 C CA . ALA A 1 106 ? -3.635 -13.559 -2.921 1.00 93.12 106 ALA A CA 1
ATOM 826 C C . ALA A 1 106 ? -3.857 -12.158 -3.517 1.00 93.12 106 ALA A C 1
ATOM 828 O O . ALA A 1 106 ? -4.839 -11.946 -4.223 1.00 93.12 106 ALA A O 1
ATOM 829 N N . ARG A 1 107 ? -2.910 -11.232 -3.314 1.00 93.06 107 ARG A N 1
ATOM 830 C CA . ARG A 1 107 ? -2.953 -9.884 -3.897 1.00 93.06 107 ARG A CA 1
ATOM 831 C C . ARG A 1 107 ? -2.880 -9.898 -5.414 1.00 93.06 107 ARG A C 1
ATOM 833 O O . ARG A 1 107 ? -3.624 -9.169 -6.048 1.00 93.06 107 ARG A O 1
ATOM 840 N N . GLN A 1 108 ? -2.030 -10.730 -6.005 1.00 92.75 108 GLN A N 1
ATOM 841 C CA . GLN A 1 108 ? -1.922 -10.816 -7.461 1.00 92.75 108 GLN A CA 1
ATOM 842 C C . GLN A 1 108 ? -3.167 -11.411 -8.132 1.00 92.75 108 GLN A C 1
ATOM 844 O O . GLN A 1 108 ? -3.420 -11.123 -9.298 1.00 92.75 108 GLN A O 1
ATOM 849 N N . ASN A 1 109 ? -3.944 -12.217 -7.402 1.00 92.88 109 ASN A N 1
ATOM 850 C CA . ASN A 1 109 ? -5.234 -12.740 -7.855 1.00 92.88 109 ASN A CA 1
ATOM 851 C C . ASN A 1 109 ? -6.409 -11.776 -7.594 1.00 92.88 109 ASN A C 1
ATOM 853 O O . ASN A 1 109 ? -7.536 -12.082 -7.984 1.00 92.88 109 ASN A O 1
ATOM 857 N N . ASP A 1 110 ? -6.182 -10.634 -6.938 1.00 91.38 110 ASP A N 1
ATOM 858 C CA . ASP A 1 110 ? -7.209 -9.610 -6.754 1.00 91.38 110 ASP A CA 1
ATOM 859 C C . ASP A 1 110 ? -7.579 -8.996 -8.120 1.00 91.38 110 ASP A C 1
ATOM 861 O O . ASP A 1 110 ? -6.686 -8.516 -8.829 1.00 91.38 110 ASP A O 1
ATOM 865 N N . PRO A 1 111 ? -8.874 -8.951 -8.494 1.00 91.06 111 PRO A N 1
ATOM 866 C CA . PRO A 1 111 ? -9.324 -8.356 -9.754 1.00 91.06 111 PRO A CA 1
ATOM 867 C C . PRO A 1 111 ? -8.849 -6.914 -9.988 1.00 91.06 111 PRO A C 1
ATOM 869 O O . PRO A 1 111 ? -8.714 -6.488 -11.135 1.00 91.06 111 PRO A O 1
ATOM 872 N N . ASN A 1 112 ? -8.588 -6.160 -8.920 1.00 89.31 112 ASN A N 1
ATOM 873 C CA . ASN A 1 112 ? -8.152 -4.771 -8.983 1.00 89.31 112 ASN A CA 1
ATOM 874 C C . ASN A 1 112 ? -6.628 -4.618 -9.107 1.00 89.31 112 ASN A C 1
ATOM 876 O O . ASN A 1 112 ? -6.156 -3.552 -9.507 1.00 89.31 112 ASN A O 1
ATOM 880 N N . TYR A 1 113 ? -5.841 -5.653 -8.797 1.00 92.06 113 TYR A N 1
ATOM 881 C CA . TYR A 1 113 ? -4.379 -5.560 -8.768 1.00 92.06 113 TYR A CA 1
ATOM 882 C C . TYR A 1 113 ? -3.785 -5.201 -10.133 1.00 92.06 113 TYR A C 1
ATOM 884 O O . TYR A 1 113 ? -3.069 -4.205 -10.264 1.00 92.06 113 TYR A O 1
ATOM 892 N N . GLU A 1 114 ? -4.097 -5.988 -11.164 1.00 91.81 114 GLU A N 1
ATOM 893 C CA . GLU A 1 114 ? -3.514 -5.808 -12.494 1.00 91.81 114 GLU A CA 1
ATOM 894 C C . GLU A 1 114 ? -3.949 -4.490 -13.170 1.00 91.81 114 GLU A C 1
ATOM 896 O O . GLU A 1 114 ? -3.078 -3.799 -13.713 1.00 91.81 114 GLU A O 1
ATOM 901 N N . PRO A 1 115 ? -5.232 -4.064 -13.111 1.00 91.44 115 PRO A N 1
ATOM 902 C CA . PRO A 1 115 ? -5.640 -2.748 -13.601 1.00 91.44 115 PRO A CA 1
ATOM 903 C C . PRO A 1 115 ? -4.889 -1.585 -12.938 1.00 91.44 115 PRO A C 1
ATOM 905 O O . PRO A 1 115 ? -4.381 -0.710 -13.646 1.00 91.44 115 PRO A O 1
ATOM 908 N N . PHE A 1 116 ? -4.759 -1.582 -11.604 1.00 91.31 116 PHE A N 1
ATOM 909 C CA . PHE A 1 116 ? -4.023 -0.529 -10.898 1.00 91.31 116 PHE A CA 1
ATOM 910 C C . PHE A 1 116 ? -2.536 -0.537 -11.252 1.00 91.31 116 PHE A C 1
ATOM 912 O O . PHE A 1 116 ? -1.961 0.522 -11.523 1.00 91.31 116 PHE A O 1
ATOM 919 N N . LEU A 1 117 ? -1.926 -1.722 -11.314 1.00 92.94 117 LEU A N 1
ATOM 920 C CA . LEU A 1 117 ? -0.531 -1.894 -11.704 1.00 92.94 117 LEU A CA 1
ATOM 921 C C . LEU A 1 117 ? -0.273 -1.330 -13.108 1.00 92.94 117 LEU A C 1
ATOM 923 O O . LEU A 1 117 ? 0.603 -0.480 -13.279 1.00 92.94 117 LEU A O 1
ATOM 927 N N . LYS A 1 118 ? -1.059 -1.752 -14.108 1.00 91.44 118 LYS A N 1
ATOM 928 C CA . LYS A 1 118 ? -0.937 -1.272 -15.493 1.00 91.44 118 LYS A CA 1
ATOM 929 C C . LYS A 1 118 ? -1.126 0.238 -15.576 1.00 91.44 118 LYS A C 1
ATOM 931 O O . LYS A 1 118 ? -0.313 0.911 -16.205 1.00 91.44 118 LYS A O 1
ATOM 936 N N . SER A 1 119 ? -2.145 0.778 -14.906 1.00 91.50 119 SER A N 1
ATOM 937 C CA . SER A 1 119 ? -2.403 2.220 -14.890 1.00 91.50 119 SER A CA 1
ATOM 938 C C . SER A 1 119 ? -1.217 3.014 -14.336 1.00 91.50 119 SER A C 1
ATOM 940 O O . SER A 1 119 ? -0.859 4.041 -14.913 1.00 91.50 119 SER A O 1
ATOM 942 N N . ARG A 1 120 ? -0.586 2.560 -13.242 1.00 91.94 120 ARG A N 1
ATOM 943 C CA . ARG A 1 120 ? 0.587 3.250 -12.677 1.00 91.94 120 ARG A CA 1
ATOM 944 C C . ARG A 1 120 ? 1.819 3.110 -13.561 1.00 91.94 120 ARG A C 1
ATOM 946 O O . ARG A 1 120 ? 2.484 4.111 -13.800 1.00 91.94 120 ARG A O 1
ATOM 953 N N . LEU A 1 121 ? 2.096 1.925 -14.104 1.00 91.69 121 LEU A N 1
ATOM 954 C CA . LEU A 1 121 ? 3.237 1.724 -15.005 1.00 91.69 121 LEU A CA 1
ATOM 955 C C . LEU A 1 121 ? 3.130 2.567 -16.280 1.00 91.69 121 LEU A C 1
ATOM 957 O O . LEU A 1 121 ? 4.123 3.154 -16.706 1.00 91.69 121 LEU A O 1
ATOM 961 N N . ILE A 1 122 ? 1.929 2.673 -16.860 1.00 90.50 122 ILE A N 1
ATOM 962 C CA . ILE A 1 122 ? 1.665 3.562 -17.997 1.00 90.50 122 ILE A CA 1
ATOM 963 C C . ILE A 1 122 ? 1.935 5.015 -17.600 1.00 90.50 122 ILE A C 1
ATOM 965 O O . ILE A 1 122 ? 2.646 5.711 -18.319 1.00 90.50 122 ILE A O 1
ATOM 969 N N . ALA A 1 123 ? 1.414 5.476 -16.459 1.00 90.94 123 ALA A N 1
ATOM 970 C CA . ALA A 1 123 ? 1.606 6.854 -16.005 1.00 90.94 123 ALA A CA 1
ATOM 971 C C . ALA A 1 123 ? 3.089 7.204 -15.789 1.00 90.94 123 ALA A C 1
ATOM 973 O O . ALA A 1 123 ? 3.533 8.267 -16.212 1.00 90.94 123 ALA A O 1
ATOM 974 N N . ILE A 1 124 ? 3.867 6.293 -15.196 1.00 91.75 124 ILE A N 1
ATOM 975 C CA . ILE A 1 124 ? 5.312 6.476 -15.022 1.00 91.75 124 ILE A CA 1
ATOM 976 C C . ILE A 1 124 ? 5.985 6.533 -16.391 1.00 91.75 124 ILE A C 1
ATOM 978 O O . ILE A 1 124 ? 6.619 7.531 -16.715 1.00 91.75 124 ILE A O 1
ATOM 982 N N . ALA A 1 125 ? 5.816 5.504 -17.224 1.00 88.75 125 ALA A N 1
ATOM 983 C CA . ALA A 1 125 ? 6.557 5.390 -18.477 1.00 88.75 125 ALA A CA 1
ATOM 984 C C . ALA A 1 125 ? 6.219 6.493 -19.489 1.00 88.75 125 ALA A C 1
ATOM 986 O O . ALA A 1 125 ? 7.113 6.993 -20.165 1.00 88.75 125 ALA A O 1
ATOM 987 N N . THR A 1 126 ? 4.956 6.922 -19.548 1.00 88.44 126 THR A N 1
ATOM 988 C CA . THR A 1 126 ? 4.526 8.032 -20.418 1.00 88.44 126 THR A CA 1
ATOM 989 C C . THR A 1 126 ? 5.076 9.386 -19.989 1.00 88.44 126 THR A C 1
ATOM 991 O O . THR A 1 126 ? 5.022 10.317 -20.780 1.00 88.44 126 THR A O 1
ATOM 994 N N . SER A 1 127 ? 5.621 9.507 -18.775 1.00 89.75 127 SER A N 1
ATOM 995 C CA . SER A 1 127 ? 6.320 10.714 -18.320 1.00 89.75 127 SER A CA 1
ATOM 996 C C . SER A 1 127 ? 7.832 10.676 -18.569 1.00 89.75 127 SER A C 1
ATOM 998 O O . SER A 1 127 ? 8.515 11.652 -18.266 1.00 89.75 127 SER A O 1
ATOM 1000 N N . LYS A 1 128 ? 8.366 9.556 -19.084 1.00 90.19 128 LYS A N 1
ATOM 1001 C CA . LYS A 1 128 ? 9.806 9.346 -19.268 1.00 90.19 128 LYS A CA 1
ATOM 1002 C C . LYS A 1 128 ? 10.238 9.457 -20.715 1.00 90.19 128 LYS A C 1
ATOM 1004 O O . LYS A 1 128 ? 9.559 9.001 -21.637 1.00 90.19 128 LYS A O 1
ATOM 1009 N N . LYS A 1 129 ? 11.451 9.968 -20.884 1.00 89.56 129 LYS A N 1
ATOM 1010 C CA . LYS A 1 129 ? 12.213 9.922 -22.128 1.00 89.56 129 LYS A CA 1
ATOM 1011 C C . LYS A 1 129 ? 13.061 8.661 -22.206 1.00 89.56 129 LYS A C 1
ATOM 1013 O O . LYS A 1 129 ? 13.320 7.974 -21.221 1.00 89.56 129 LYS A O 1
ATOM 1018 N N . LEU A 1 130 ? 13.534 8.364 -23.411 1.00 87.44 130 LEU A N 1
ATOM 1019 C CA . LEU A 1 130 ? 14.339 7.179 -23.685 1.00 87.44 130 LEU A CA 1
ATOM 1020 C C . LEU A 1 130 ? 15.638 7.120 -22.871 1.00 87.44 130 LEU A C 1
ATOM 1022 O O . LEU A 1 130 ? 16.007 6.062 -22.367 1.00 87.44 130 LEU A O 1
ATOM 1026 N N . ASP A 1 131 ? 16.335 8.244 -22.752 1.00 89.19 131 ASP A N 1
ATOM 1027 C CA . ASP A 1 131 ? 17.581 8.370 -21.997 1.00 89.19 131 ASP A CA 1
ATOM 1028 C C . ASP A 1 131 ? 17.375 8.194 -20.487 1.00 89.19 131 ASP A C 1
ATOM 1030 O O . ASP A 1 131 ? 18.262 7.688 -19.805 1.00 89.19 131 ASP A O 1
ATOM 1034 N N . GLU A 1 132 ? 16.188 8.511 -19.977 1.00 89.38 132 GLU A N 1
ATOM 1035 C CA . GLU A 1 132 ? 15.825 8.297 -18.572 1.00 89.38 132 GLU A CA 1
ATOM 1036 C C . GLU A 1 132 ? 15.543 6.823 -18.247 1.00 89.38 132 GLU A C 1
ATOM 1038 O O . GLU A 1 132 ? 15.636 6.429 -17.088 1.00 89.38 132 GLU A O 1
ATOM 1043 N N . VAL A 1 133 ? 15.240 5.995 -19.254 1.00 86.69 133 VAL A N 1
ATOM 1044 C CA . VAL A 1 133 ? 14.927 4.567 -19.069 1.00 86.69 133 VAL A CA 1
ATOM 1045 C C . VAL A 1 133 ? 16.104 3.668 -19.459 1.00 86.69 133 VAL A C 1
ATOM 1047 O O . VAL A 1 133 ? 16.458 2.756 -18.713 1.00 86.69 133 VAL A O 1
ATOM 1050 N N . ILE A 1 134 ? 16.721 3.914 -20.621 1.00 87.12 134 ILE A N 1
ATOM 1051 C CA . ILE A 1 134 ? 17.794 3.078 -21.192 1.00 87.12 134 ILE A CA 1
ATOM 1052 C C . ILE A 1 134 ? 19.087 3.854 -21.497 1.00 87.12 134 ILE A C 1
ATOM 1054 O O . ILE A 1 134 ? 19.966 3.340 -22.188 1.00 87.12 134 ILE A O 1
ATOM 1058 N N . GLY A 1 135 ? 19.243 5.084 -20.992 1.00 86.44 135 GLY A N 1
ATOM 1059 C CA . GLY A 1 135 ? 20.446 5.906 -21.210 1.00 86.44 135 GLY A CA 1
ATOM 1060 C C . GLY A 1 135 ? 21.697 5.449 -20.448 1.00 86.44 135 GLY A C 1
ATOM 1061 O O . GLY A 1 135 ? 22.752 6.066 -20.578 1.00 86.44 135 GLY A O 1
ATOM 1062 N N . GLY A 1 136 ? 21.599 4.377 -19.658 1.00 90.25 136 GLY A N 1
ATOM 1063 C CA . GLY A 1 136 ? 22.696 3.773 -18.903 1.00 90.25 136 GLY A CA 1
ATOM 1064 C C . GLY A 1 136 ? 22.211 3.118 -17.608 1.00 90.25 136 GLY A C 1
ATOM 1065 O O . GLY A 1 136 ? 21.047 3.245 -17.237 1.00 90.25 136 GLY A O 1
ATOM 1066 N N . GLU A 1 137 ? 23.117 2.451 -16.891 1.00 90.50 137 GLU A N 1
ATOM 1067 C CA . GLU A 1 137 ? 22.792 1.714 -15.656 1.00 90.50 137 GLU A CA 1
ATOM 1068 C C . GLU A 1 137 ? 22.176 2.613 -14.572 1.00 90.50 137 GLU A C 1
ATOM 1070 O O . GLU A 1 137 ? 21.196 2.237 -13.935 1.00 90.50 137 GLU A O 1
ATOM 1075 N N . ALA A 1 138 ? 22.702 3.829 -14.396 1.00 92.38 138 ALA A N 1
ATOM 1076 C CA . ALA A 1 138 ? 22.184 4.775 -13.408 1.00 92.38 138 ALA A CA 1
ATOM 1077 C C . ALA A 1 138 ? 20.754 5.242 -13.730 1.00 92.38 138 ALA A C 1
ATOM 1079 O O . ALA A 1 138 ? 19.926 5.337 -12.826 1.00 92.38 138 ALA A O 1
ATOM 1080 N N . ALA A 1 139 ? 20.459 5.497 -15.010 1.00 92.50 139 ALA A N 1
ATOM 1081 C CA . ALA A 1 139 ? 19.127 5.888 -15.467 1.00 92.50 139 ALA A CA 1
ATOM 1082 C C . ALA A 1 139 ? 18.131 4.739 -15.270 1.00 92.50 139 ALA A C 1
ATOM 1084 O O . ALA A 1 139 ? 17.090 4.912 -14.642 1.00 92.50 139 ALA A O 1
ATOM 1085 N N . GLN A 1 140 ? 18.519 3.530 -15.683 1.00 91.88 140 GLN A N 1
ATOM 1086 C CA . GLN A 1 140 ? 17.710 2.334 -15.486 1.00 91.88 140 GLN A CA 1
ATOM 1087 C C . GLN A 1 140 ? 17.442 2.063 -13.998 1.00 91.88 140 GLN A C 1
ATOM 1089 O O . GLN A 1 140 ? 16.314 1.753 -13.628 1.00 91.88 140 GLN A O 1
ATOM 1094 N N . HIS A 1 141 ? 18.442 2.209 -13.125 1.00 93.69 141 HIS A N 1
ATOM 1095 C CA . HIS A 1 141 ? 18.253 2.046 -11.683 1.00 93.69 141 HIS A CA 1
ATOM 1096 C C . HIS A 1 141 ? 17.292 3.096 -11.110 1.00 93.69 141 HIS A C 1
ATOM 1098 O O . HIS A 1 141 ? 16.416 2.748 -10.324 1.00 93.69 141 HIS A O 1
ATOM 1104 N N . ALA A 1 142 ? 17.428 4.366 -11.504 1.00 95.12 142 ALA A N 1
ATOM 1105 C CA . ALA A 1 142 ? 16.514 5.425 -11.076 1.00 95.12 142 ALA A CA 1
ATOM 1106 C C . ALA A 1 142 ? 15.071 5.135 -11.518 1.00 95.12 142 ALA A C 1
ATOM 1108 O O . ALA A 1 142 ? 14.153 5.221 -10.705 1.00 95.12 142 ALA A O 1
ATOM 1109 N N . PHE A 1 143 ? 14.886 4.701 -12.767 1.00 94.81 143 PHE A N 1
ATOM 1110 C CA . PHE A 1 143 ? 13.587 4.289 -13.291 1.00 94.81 143 PHE A CA 1
ATOM 1111 C C . PHE A 1 143 ? 12.990 3.104 -12.517 1.00 94.81 143 PHE A C 1
ATOM 1113 O O . PHE A 1 143 ? 11.817 3.131 -12.158 1.00 94.81 143 PHE A O 1
ATOM 1120 N N . LEU A 1 144 ? 13.781 2.069 -12.214 1.00 95.25 144 LEU A N 1
ATOM 1121 C CA . LEU A 1 144 ? 13.303 0.897 -11.471 1.00 95.25 144 LEU A CA 1
ATOM 1122 C C . LEU A 1 144 ? 12.958 1.210 -10.007 1.00 95.25 144 LEU A C 1
ATOM 1124 O O . LEU A 1 144 ? 12.019 0.618 -9.474 1.00 95.25 144 LEU A O 1
ATOM 1128 N N . GLU A 1 145 ? 13.682 2.124 -9.356 1.00 96.44 145 GLU A N 1
ATOM 1129 C CA . GLU A 1 145 ? 13.335 2.600 -8.008 1.00 96.44 145 GLU A CA 1
ATOM 1130 C C . GLU A 1 145 ? 12.040 3.421 -8.021 1.00 96.44 145 GLU A C 1
ATOM 1132 O O . GLU A 1 145 ? 11.182 3.214 -7.169 1.00 96.44 145 GLU A O 1
ATOM 1137 N N . GLU A 1 146 ? 11.834 4.276 -9.023 1.00 96.12 146 GLU A N 1
ATOM 1138 C CA . GLU A 1 146 ? 10.566 4.991 -9.191 1.00 96.12 146 GLU A CA 1
ATOM 1139 C C . GLU A 1 146 ? 9.402 4.026 -9.445 1.00 96.12 146 GLU A C 1
ATOM 1141 O O . GLU A 1 146 ? 8.353 4.127 -8.806 1.00 96.12 146 GLU A O 1
ATOM 1146 N N . VAL A 1 147 ? 9.601 3.027 -10.314 1.00 95.38 147 VAL A N 1
ATOM 1147 C CA . VAL A 1 147 ? 8.631 1.941 -10.501 1.00 95.38 147 VAL A CA 1
ATOM 1148 C C . VAL A 1 147 ? 8.329 1.277 -9.161 1.00 95.38 147 VAL A C 1
ATOM 1150 O O . VAL A 1 147 ? 7.155 1.146 -8.825 1.00 95.38 147 VAL A O 1
ATOM 1153 N N . ARG A 1 148 ? 9.351 0.917 -8.368 1.00 96.25 148 ARG A N 1
ATOM 1154 C CA . ARG A 1 148 ? 9.185 0.311 -7.037 1.00 96.25 148 ARG A CA 1
ATOM 1155 C C . ARG A 1 148 ? 8.288 1.155 -6.135 1.00 96.25 148 ARG A C 1
ATOM 1157 O O . ARG A 1 148 ? 7.350 0.614 -5.554 1.00 96.25 148 ARG A O 1
ATOM 1164 N N . ASP A 1 149 ? 8.576 2.445 -6.015 1.00 94.88 149 ASP A N 1
ATOM 1165 C CA . ASP A 1 149 ? 7.891 3.342 -5.081 1.00 94.88 149 ASP A CA 1
ATOM 1166 C C . ASP A 1 149 ? 6.402 3.504 -5.424 1.00 94.88 149 ASP A C 1
ATOM 1168 O O . ASP A 1 149 ? 5.570 3.648 -4.529 1.00 94.88 149 ASP A O 1
ATOM 1172 N N . HIS A 1 150 ? 6.044 3.390 -6.704 1.00 94.19 150 HIS A N 1
ATOM 1173 C CA . HIS A 1 150 ? 4.657 3.470 -7.161 1.00 94.19 150 HIS A CA 1
ATOM 1174 C C . HIS A 1 150 ? 3.888 2.144 -7.127 1.00 94.19 150 HIS A C 1
ATOM 1176 O O . HIS A 1 150 ? 2.663 2.158 -6.992 1.00 94.19 150 HIS A O 1
ATOM 1182 N N . ILE A 1 151 ? 4.565 1.002 -7.260 1.00 94.50 151 ILE A N 1
ATOM 1183 C CA . ILE A 1 151 ? 3.911 -0.317 -7.230 1.00 94.50 151 ILE A CA 1
ATOM 1184 C C . ILE A 1 151 ? 3.872 -0.930 -5.820 1.00 94.50 151 ILE A C 1
ATOM 1186 O O . ILE A 1 151 ? 3.014 -1.772 -5.556 1.00 94.50 151 ILE A O 1
ATOM 1190 N N . ASP A 1 152 ? 4.775 -0.535 -4.911 1.00 95.56 152 ASP A N 1
ATOM 1191 C CA . ASP A 1 152 ? 4.817 -1.033 -3.525 1.00 95.56 152 ASP A CA 1
ATOM 1192 C C . ASP A 1 152 ? 3.481 -0.821 -2.793 1.00 95.56 152 ASP A C 1
ATOM 1194 O O . ASP A 1 152 ? 2.988 -1.785 -2.202 1.00 95.56 152 ASP A O 1
ATOM 1198 N N . PRO A 1 153 ? 2.817 0.351 -2.893 1.00 94.56 153 PRO A N 1
ATOM 1199 C CA . PRO A 1 153 ? 1.493 0.552 -2.305 1.00 94.56 153 PRO A CA 1
ATOM 1200 C C . PRO A 1 153 ? 0.388 -0.288 -2.958 1.00 94.56 153 PRO A C 1
ATOM 1202 O O . PRO A 1 153 ? -0.615 -0.565 -2.312 1.00 94.56 153 PRO A O 1
ATOM 1205 N N . ILE A 1 154 ? 0.556 -0.720 -4.214 1.00 94.12 154 ILE A N 1
ATOM 1206 C CA . ILE A 1 154 ? -0.427 -1.571 -4.904 1.00 94.12 154 ILE A CA 1
ATOM 1207 C C . ILE A 1 154 ? -0.308 -3.015 -4.422 1.00 94.12 154 ILE A C 1
ATOM 1209 O O . ILE A 1 154 ? -1.319 -3.653 -4.123 1.00 94.12 154 ILE A O 1
ATOM 1213 N N . LEU A 1 155 ? 0.916 -3.547 -4.356 1.00 95.38 155 LEU A N 1
ATOM 1214 C CA . LEU A 1 155 ? 1.131 -4.927 -3.924 1.00 95.38 155 LEU A CA 1
ATOM 1215 C C . LEU A 1 155 ? 0.934 -5.086 -2.416 1.00 95.38 155 LEU A C 1
ATOM 1217 O O . LEU A 1 155 ? 0.326 -6.058 -1.982 1.00 95.38 155 LEU A O 1
ATOM 1221 N N . PHE A 1 156 ? 1.413 -4.126 -1.629 1.00 95.50 156 PHE A N 1
ATOM 1222 C CA . PHE A 1 156 ? 1.320 -4.138 -0.174 1.00 95.50 156 PHE A CA 1
ATOM 1223 C C . PHE A 1 156 ? 0.571 -2.904 0.323 1.00 95.50 156 PHE A C 1
ATOM 1225 O O . PHE A 1 156 ? 1.201 -2.053 0.942 1.00 95.50 156 PHE A O 1
ATOM 1232 N N . PRO A 1 157 ? -0.731 -2.746 0.059 1.00 94.81 157 PRO A N 1
ATOM 1233 C CA . PRO A 1 157 ? -1.496 -1.620 0.586 1.00 94.81 157 PRO A CA 1
ATOM 1234 C C . PRO A 1 157 ? -1.501 -1.611 2.118 1.00 94.81 157 PRO A C 1
ATOM 1236 O O . PRO A 1 157 ? -1.095 -2.576 2.772 1.00 94.81 157 PRO A O 1
ATOM 1239 N N . VAL A 1 158 ? -1.913 -0.484 2.691 1.00 95.00 158 VAL A N 1
ATOM 1240 C CA . VAL A 1 158 ? -2.185 -0.410 4.128 1.00 95.00 158 VAL A CA 1
ATOM 1241 C C . VAL A 1 158 ? -3.497 -1.145 4.386 1.00 95.00 158 VAL A C 1
ATOM 1243 O O . VAL A 1 158 ? -4.497 -0.843 3.746 1.00 95.00 158 VAL A O 1
ATOM 1246 N N . HIS A 1 159 ? -3.465 -2.113 5.293 1.00 94.88 159 HIS A N 1
ATOM 1247 C CA . HIS A 1 159 ? -4.645 -2.776 5.834 1.00 94.88 159 HIS A CA 1
ATOM 1248 C C . HIS A 1 159 ? -5.048 -2.107 7.141 1.00 94.88 159 HIS A C 1
ATOM 1250 O O . HIS A 1 159 ? -4.180 -1.624 7.873 1.00 94.88 159 HIS A O 1
ATOM 1256 N N . ILE A 1 160 ? -6.347 -2.115 7.412 1.00 95.62 160 ILE A N 1
ATOM 1257 C CA . ILE A 1 160 ? -6.958 -1.701 8.672 1.00 95.62 160 ILE A CA 1
ATOM 1258 C C . ILE A 1 160 ? -7.749 -2.900 9.173 1.00 95.62 160 ILE A C 1
ATOM 1260 O O . ILE A 1 160 ? -8.514 -3.485 8.403 1.00 95.62 160 ILE A O 1
ATOM 1264 N N . GLY A 1 161 ? -7.528 -3.271 10.431 1.00 93.88 161 GLY A N 1
ATOM 1265 C CA . GLY A 1 161 ? -8.159 -4.448 11.008 1.00 93.88 161 GLY A CA 1
ATOM 1266 C C . GLY A 1 161 ? -7.706 -5.743 10.334 1.00 93.88 161 GLY A C 1
ATOM 1267 O O . GLY A 1 161 ? -6.708 -5.779 9.611 1.00 93.88 161 GLY A O 1
ATOM 1268 N N . ASP A 1 162 ? -8.458 -6.816 10.549 1.00 87.25 162 ASP A N 1
ATOM 1269 C CA . ASP A 1 162 ? -8.095 -8.165 10.089 1.00 87.25 162 ASP A CA 1
ATOM 1270 C C . ASP A 1 162 ? -8.657 -8.503 8.691 1.00 87.25 162 ASP A C 1
ATOM 1272 O O . ASP A 1 162 ? -8.824 -9.669 8.308 1.00 87.25 162 ASP A O 1
ATOM 1276 N N . THR A 1 163 ? -8.927 -7.474 7.882 1.00 88.25 163 THR A N 1
ATOM 1277 C CA . THR A 1 163 ? -9.524 -7.624 6.552 1.00 88.25 163 THR A CA 1
ATOM 1278 C C . THR A 1 163 ? -8.568 -8.300 5.566 1.00 88.25 163 THR A C 1
ATOM 1280 O O . THR A 1 163 ? -7.391 -7.954 5.413 1.00 88.25 163 THR A O 1
ATOM 1283 N N . LYS A 1 164 ? -9.092 -9.275 4.810 1.00 85.75 164 LYS A N 1
ATOM 1284 C CA . LYS A 1 164 ? -8.345 -9.904 3.702 1.00 85.75 164 LYS A CA 1
ATOM 1285 C C . LYS A 1 164 ? -8.240 -8.989 2.487 1.00 85.75 164 LYS A C 1
ATOM 1287 O O . LYS A 1 164 ? -7.244 -9.040 1.766 1.00 85.75 164 LYS A O 1
ATOM 1292 N N . ASN A 1 165 ? -9.285 -8.201 2.239 1.00 88.69 165 ASN A N 1
ATOM 1293 C CA . ASN A 1 165 ? -9.314 -7.218 1.16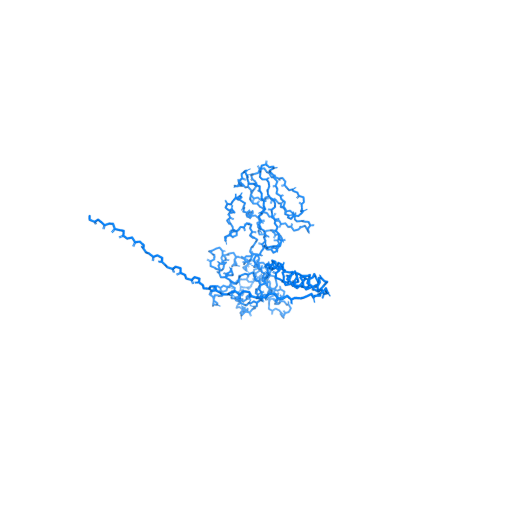9 1.00 88.69 165 ASN A CA 1
ATOM 1294 C C . ASN A 1 165 ? -8.960 -5.847 1.763 1.00 88.69 165 ASN A C 1
ATOM 1296 O O . ASN A 1 165 ? -9.736 -5.348 2.569 1.00 88.69 165 ASN A O 1
ATOM 1300 N N . PRO A 1 166 ? -7.851 -5.220 1.345 1.00 89.94 166 PRO A N 1
ATOM 1301 C CA . PRO A 1 166 ? -7.440 -3.915 1.860 1.00 89.94 166 PRO A CA 1
ATOM 1302 C C . PRO A 1 166 ? -8.443 -2.795 1.576 1.00 89.94 166 PRO A C 1
ATOM 1304 O O . PRO A 1 166 ? -8.341 -1.746 2.185 1.00 89.94 166 PRO A O 1
ATOM 1307 N N . LEU A 1 167 ? -9.372 -2.978 0.635 1.00 90.44 167 LEU A N 1
ATOM 1308 C CA . LEU A 1 167 ? -10.408 -1.995 0.303 1.00 90.44 167 LEU A CA 1
ATOM 1309 C C . LEU A 1 167 ? -11.747 -2.273 1.000 1.00 90.44 167 LEU A C 1
ATOM 1311 O O . LEU A 1 167 ? -12.721 -1.593 0.702 1.00 90.44 167 LEU A O 1
ATOM 1315 N N . ALA A 1 168 ? -11.828 -3.317 1.826 1.00 92.50 168 ALA A N 1
ATOM 1316 C CA . ALA A 1 168 ? -13.043 -3.654 2.554 1.00 92.50 168 ALA A CA 1
ATOM 1317 C C . ALA A 1 168 ? -13.048 -3.015 3.944 1.00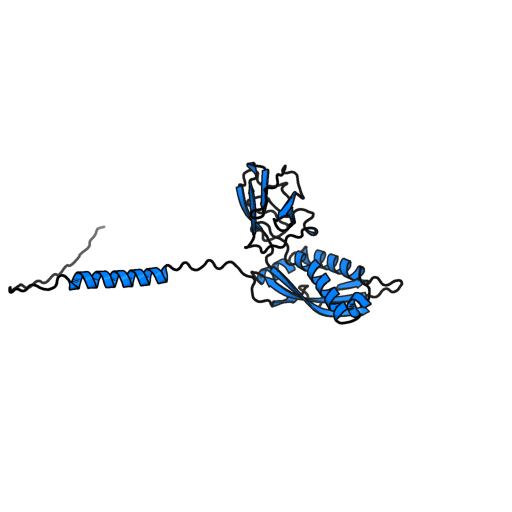 92.50 168 ALA A C 1
ATOM 1319 O O . ALA A 1 168 ? -11.992 -2.737 4.514 1.00 92.50 168 ALA A O 1
ATOM 1320 N N . GLU A 1 169 ? -14.253 -2.841 4.473 1.00 94.44 169 GLU A N 1
ATOM 1321 C CA . GLU A 1 169 ? -14.496 -2.509 5.872 1.00 94.44 169 GLU A CA 1
ATOM 1322 C C . GLU A 1 169 ? -14.011 -3.615 6.808 1.00 94.44 169 GLU A C 1
ATOM 1324 O O . GLU A 1 169 ? -14.104 -4.812 6.511 1.00 94.44 169 GLU A O 1
ATOM 1329 N N . ASP A 1 170 ? -13.464 -3.191 7.941 1.00 95.81 170 ASP A N 1
ATOM 1330 C CA . ASP A 1 170 ? -13.239 -4.051 9.088 1.00 95.81 170 ASP A CA 1
ATOM 1331 C C . ASP A 1 170 ? -14.585 -4.448 9.708 1.00 95.81 170 ASP A C 1
ATOM 1333 O O . ASP A 1 170 ? -15.414 -3.591 10.002 1.00 95.81 170 ASP A O 1
ATOM 1337 N N . GLU A 1 171 ? -14.808 -5.753 9.889 1.00 94.00 171 GLU A N 1
ATOM 1338 C CA . GLU A 1 171 ? -16.128 -6.307 10.231 1.00 94.00 171 GLU A CA 1
ATOM 1339 C C . GLU A 1 171 ? -16.665 -5.806 11.584 1.00 94.00 171 GLU A C 1
ATOM 1341 O O . GLU A 1 171 ? -17.879 -5.679 11.750 1.00 94.00 171 GLU A O 1
ATOM 1346 N N . ASP A 1 172 ? -15.781 -5.516 12.544 1.00 94.38 172 ASP A N 1
ATOM 1347 C CA . ASP A 1 172 ? -16.173 -5.108 13.896 1.00 94.38 172 ASP A CA 1
ATOM 1348 C C . ASP A 1 172 ? -16.373 -3.588 14.006 1.00 94.38 172 ASP A C 1
ATOM 1350 O O . ASP A 1 172 ? -17.318 -3.115 14.654 1.00 94.38 172 ASP A O 1
ATOM 1354 N N . SER A 1 173 ? -15.471 -2.817 13.392 1.00 96.19 173 SER A N 1
ATOM 1355 C CA . SER A 1 173 ? -15.449 -1.356 13.502 1.00 96.19 173 SER A CA 1
ATOM 1356 C C . SER A 1 173 ? -16.163 -0.618 12.373 1.00 96.19 173 SER A C 1
ATOM 1358 O O . SER A 1 173 ? -16.546 0.530 12.577 1.00 96.19 173 SER A O 1
ATOM 1360 N N . GLY A 1 174 ? -16.324 -1.226 11.196 1.00 95.56 174 GLY A N 1
ATOM 1361 C CA . GLY A 1 174 ? -16.816 -0.564 9.982 1.00 95.56 174 GLY A CA 1
ATOM 1362 C C . GLY A 1 174 ? -15.800 0.374 9.314 1.00 95.56 174 GLY A C 1
ATOM 1363 O O . GLY A 1 174 ? -16.122 1.037 8.333 1.00 95.56 174 GLY A O 1
ATOM 1364 N N . LEU A 1 175 ? -14.563 0.462 9.820 1.00 95.81 175 LEU A N 1
ATOM 1365 C CA . LEU A 1 175 ? -13.539 1.331 9.236 1.00 95.81 175 LEU A CA 1
ATOM 1366 C C . LEU A 1 175 ? -12.931 0.725 7.972 1.00 95.81 175 LEU A C 1
ATOM 1368 O O . LEU A 1 175 ? -12.597 -0.457 7.931 1.00 95.81 175 LEU A O 1
ATOM 1372 N N . MET A 1 176 ? -12.676 1.568 6.973 1.00 95.38 176 MET A N 1
ATOM 1373 C CA . MET A 1 176 ? -11.927 1.199 5.768 1.00 95.38 176 MET A CA 1
ATOM 1374 C C . MET A 1 176 ? -10.974 2.320 5.333 1.00 95.38 176 MET A C 1
ATOM 1376 O O . MET A 1 176 ? -11.056 3.449 5.831 1.00 95.38 176 MET A O 1
ATOM 1380 N N . PRO A 1 177 ? -10.025 2.051 4.418 1.00 95.06 177 PRO A N 1
ATOM 1381 C CA . PRO A 1 177 ? -9.188 3.113 3.877 1.00 95.06 177 PRO A CA 1
ATOM 1382 C C . PRO A 1 177 ? -10.001 4.123 3.064 1.00 95.06 177 PRO A C 1
ATOM 1384 O O . PRO A 1 177 ? -10.821 3.743 2.232 1.00 95.06 177 PRO A O 1
ATOM 1387 N N . GLY A 1 178 ? -9.710 5.409 3.256 1.00 94.75 178 GLY A N 1
ATOM 1388 C CA . GLY A 1 178 ? -10.387 6.493 2.547 1.00 94.75 178 GLY A CA 1
ATOM 1389 C C . GLY A 1 178 ? -10.102 6.507 1.043 1.00 94.75 178 GLY A C 1
ATOM 1390 O O . GLY A 1 178 ? -9.099 5.963 0.562 1.00 94.75 178 GLY A O 1
ATOM 1391 N N . SER A 1 179 ? -10.949 7.195 0.277 1.00 91.25 179 SER A N 1
ATOM 1392 C CA . SER A 1 179 ? -10.857 7.211 -1.192 1.00 91.25 179 SER A CA 1
ATOM 1393 C C . SER A 1 179 ? -9.562 7.847 -1.737 1.00 91.25 179 SER A C 1
ATOM 1395 O O . SER A 1 179 ? -9.147 7.546 -2.858 1.00 91.25 179 SER A O 1
ATOM 1397 N N . MET A 1 180 ? -8.859 8.654 -0.932 1.00 90.75 180 MET A N 1
ATOM 1398 C CA . MET A 1 180 ? -7.543 9.241 -1.231 1.00 90.75 180 MET A CA 1
ATOM 1399 C C . MET A 1 180 ? -6.351 8.408 -0.727 1.00 90.75 180 MET A C 1
ATOM 1401 O O . MET A 1 180 ? -5.252 8.943 -0.546 1.00 90.75 180 MET A O 1
ATOM 1405 N N . MET A 1 181 ? -6.514 7.097 -0.516 1.00 87.00 181 MET A N 1
ATOM 1406 C CA . MET A 1 181 ? -5.427 6.214 -0.061 1.00 87.00 181 MET A CA 1
ATOM 1407 C C . MET A 1 181 ? -4.178 6.239 -0.957 1.00 87.00 181 MET A C 1
ATOM 1409 O O . MET A 1 181 ? -3.077 5.961 -0.490 1.00 87.00 181 MET A O 1
ATOM 1413 N N . ASP A 1 182 ? -4.304 6.613 -2.233 1.00 83.94 182 ASP A N 1
ATOM 1414 C CA . ASP A 1 182 ? -3.166 6.739 -3.145 1.00 83.94 182 ASP A CA 1
ATOM 1415 C C . ASP A 1 182 ? -2.257 7.944 -2.841 1.00 83.94 182 ASP A C 1
ATOM 1417 O O . ASP A 1 182 ? -1.127 8.007 -3.328 1.00 83.94 182 ASP A O 1
ATOM 1421 N N . ARG A 1 183 ? -2.732 8.879 -2.010 1.00 88.44 183 ARG A N 1
ATOM 1422 C CA . ARG A 1 183 ? -1.970 10.009 -1.459 1.00 88.44 183 ARG A CA 1
ATOM 1423 C C . ARG A 1 183 ? -1.458 9.745 -0.045 1.00 88.44 183 ARG A C 1
ATOM 1425 O O . ARG A 1 183 ? -0.804 10.621 0.527 1.00 88.44 183 ARG A O 1
ATOM 1432 N N . ALA A 1 184 ? -1.788 8.596 0.544 1.00 92.94 184 ALA A N 1
ATOM 1433 C CA . ALA A 1 184 ? -1.304 8.228 1.865 1.00 92.94 184 ALA A CA 1
ATOM 1434 C C . ALA A 1 184 ? 0.214 8.006 1.824 1.00 92.94 184 ALA A C 1
ATOM 1436 O O . ALA A 1 184 ? 0.750 7.393 0.900 1.00 92.94 184 ALA A O 1
ATOM 1437 N N . SER A 1 185 ? 0.912 8.499 2.844 1.00 95.00 185 SER A N 1
ATOM 1438 C CA . SER A 1 185 ? 2.351 8.277 3.019 1.00 95.00 185 SER A CA 1
ATOM 1439 C C . SER A 1 185 ? 2.667 7.313 4.156 1.00 95.00 185 SER A C 1
ATOM 1441 O O . SER A 1 185 ? 3.799 6.843 4.242 1.00 95.00 185 SER A O 1
ATOM 1443 N N . PHE A 1 186 ? 1.684 6.983 5.000 1.00 96.19 186 PHE A N 1
ATOM 1444 C CA . PHE A 1 186 ? 1.854 5.998 6.058 1.00 96.19 186 PHE A CA 1
ATOM 1445 C C . PHE A 1 186 ? 2.120 4.612 5.482 1.00 96.19 186 PHE A C 1
ATOM 1447 O O . PHE A 1 186 ? 1.373 4.104 4.643 1.00 96.19 186 PHE A O 1
ATOM 1454 N N . ARG A 1 187 ? 3.199 3.981 5.946 1.00 94.94 187 ARG A N 1
ATOM 1455 C CA . ARG A 1 187 ? 3.577 2.631 5.514 1.00 94.94 187 ARG A CA 1
ATOM 1456 C C . ARG A 1 187 ? 4.120 1.781 6.673 1.00 94.94 187 ARG A C 1
ATOM 1458 O O . ARG A 1 187 ? 4.984 0.924 6.464 1.00 94.94 187 ARG A O 1
ATOM 1465 N N . GLY A 1 188 ? 3.668 2.029 7.899 1.00 95.25 188 GLY A N 1
ATOM 1466 C CA . GLY A 1 188 ? 4.059 1.246 9.075 1.00 95.25 188 GLY A CA 1
ATOM 1467 C C . GLY A 1 188 ? 3.835 -0.258 8.881 1.00 95.25 188 GLY A C 1
ATOM 1468 O O . GLY A 1 188 ? 3.019 -0.662 8.050 1.00 95.25 188 GLY A O 1
ATOM 1469 N N . LYS A 1 189 ? 4.583 -1.120 9.585 1.00 96.06 189 LYS A N 1
ATOM 1470 C CA . LYS A 1 189 ? 4.347 -2.570 9.461 1.00 96.06 189 LYS A CA 1
ATOM 1471 C C . LYS A 1 189 ? 3.099 -2.965 10.243 1.00 96.06 189 LYS A C 1
ATOM 1473 O O . LYS A 1 189 ? 2.921 -2.501 11.358 1.00 96.06 189 LYS A O 1
ATOM 1478 N N . PHE A 1 190 ? 2.299 -3.869 9.688 1.00 95.88 190 PHE A N 1
ATOM 1479 C CA . PHE A 1 190 ? 0.969 -4.196 10.212 1.00 95.88 190 PHE A CA 1
ATOM 1480 C C . PHE A 1 190 ? 0.924 -4.588 11.703 1.00 95.88 190 PHE A C 1
ATOM 1482 O O . PHE A 1 190 ? -0.010 -4.235 12.405 1.00 95.88 190 PHE A O 1
ATOM 1489 N N . HIS A 1 191 ? 1.949 -5.280 12.209 1.00 94.00 191 HIS A N 1
ATOM 1490 C CA . HIS A 1 191 ? 2.011 -5.701 13.617 1.00 94.00 191 HIS A CA 1
ATOM 1491 C C . HIS A 1 191 ? 2.748 -4.717 14.542 1.00 94.00 191 HIS A C 1
ATOM 1493 O O . HIS A 1 191 ? 2.953 -5.030 15.714 1.00 94.00 191 HIS A O 1
ATOM 1499 N N . ASP A 1 192 ? 3.193 -3.574 14.013 1.00 94.50 192 ASP A N 1
ATOM 1500 C CA . ASP A 1 192 ? 3.955 -2.563 14.754 1.00 94.50 192 ASP A CA 1
ATOM 1501 C C . ASP A 1 192 ? 3.101 -1.322 15.094 1.00 94.50 192 ASP A C 1
ATOM 1503 O O . ASP A 1 192 ? 3.553 -0.504 15.892 1.00 94.50 192 ASP A O 1
ATOM 1507 N N . HIS A 1 193 ? 1.907 -1.173 14.503 1.00 95.88 193 HIS A N 1
ATOM 1508 C CA . HIS A 1 193 ? 1.059 0.013 14.659 1.00 95.88 193 HIS A CA 1
ATOM 1509 C C . HIS A 1 193 ? -0.398 -0.351 14.921 1.00 95.88 193 HIS A C 1
ATOM 1511 O O . HIS A 1 193 ? -0.902 -1.359 14.417 1.00 95.88 193 HIS A O 1
ATOM 1517 N N . VAL A 1 194 ? -1.077 0.509 15.679 1.00 97.00 194 VAL A N 1
ATOM 1518 C CA . VAL A 1 194 ? -2.492 0.346 16.023 1.00 97.00 194 VAL A CA 1
ATOM 1519 C C . VAL A 1 194 ? -3.271 1.634 15.808 1.00 97.00 194 VAL A C 1
ATOM 1521 O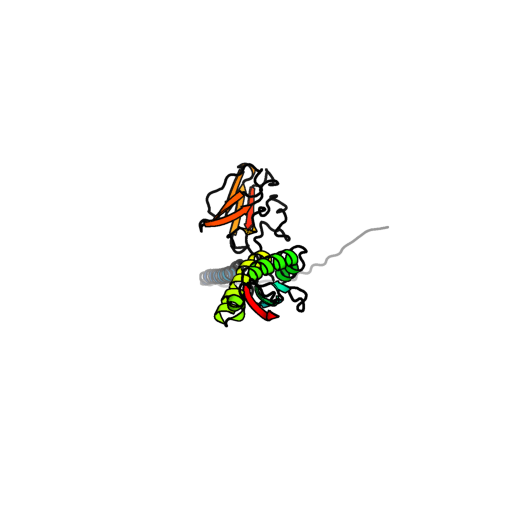 O . VAL A 1 194 ? -2.784 2.739 16.052 1.00 97.00 194 VAL A O 1
ATOM 1524 N N . LEU A 1 195 ? -4.511 1.476 15.370 1.00 97.31 195 LEU A N 1
ATOM 1525 C CA . LEU A 1 195 ? -5.506 2.526 15.305 1.00 97.31 195 LEU A CA 1
ATOM 1526 C C . LEU A 1 195 ? -6.426 2.395 16.521 1.00 97.31 195 LEU A C 1
ATOM 1528 O O . LEU A 1 195 ? -7.150 1.413 16.650 1.00 97.31 195 LEU A O 1
ATOM 1532 N N . LYS A 1 196 ? -6.377 3.373 17.420 1.00 97.88 196 LYS A N 1
ATOM 1533 C CA . LYS A 1 196 ? -7.243 3.474 18.597 1.00 97.88 196 LYS A CA 1
ATOM 1534 C C . LYS A 1 196 ? -8.507 4.216 18.190 1.00 97.88 196 LYS A C 1
ATOM 1536 O O . LYS A 1 196 ? -8.414 5.357 17.739 1.00 97.88 196 LYS A O 1
ATOM 1541 N N . VAL A 1 197 ? -9.661 3.581 18.341 1.00 98.06 197 VAL A N 1
ATOM 1542 C CA . VAL A 1 197 ? -10.958 4.119 17.920 1.00 98.06 197 VAL A CA 1
ATOM 1543 C C . VAL A 1 197 ? -11.876 4.189 19.132 1.00 98.06 197 VAL A C 1
ATOM 1545 O O . VAL A 1 197 ? -12.018 3.212 19.867 1.00 98.06 197 VAL A O 1
ATOM 1548 N N . ASP A 1 198 ? -12.503 5.342 19.322 1.00 98.06 198 ASP A N 1
ATOM 1549 C CA . ASP A 1 198 ? -13.597 5.553 20.265 1.00 98.06 198 ASP A CA 1
ATOM 1550 C C . ASP A 1 198 ? -14.739 6.211 19.487 1.00 98.06 198 ASP A C 1
ATOM 1552 O O . ASP A 1 198 ? -14.783 7.436 19.331 1.00 98.06 198 ASP A O 1
ATOM 1556 N N . ALA A 1 199 ? -15.612 5.376 18.917 1.00 97.44 199 ALA A N 1
ATOM 1557 C CA . ALA A 1 199 ? -16.721 5.831 18.090 1.00 97.44 199 ALA A CA 1
ATOM 1558 C C . ALA A 1 199 ? -17.777 6.626 18.882 1.00 97.44 199 ALA A C 1
ATOM 1560 O O . ALA A 1 199 ? -18.164 7.689 18.397 1.00 97.44 199 ALA A O 1
ATOM 1561 N N . PRO A 1 200 ? -18.166 6.249 20.121 1.00 97.56 200 PRO A N 1
ATOM 1562 C CA . PRO A 1 200 ? -19.055 7.070 20.946 1.00 97.56 200 PRO A CA 1
ATOM 1563 C C . PRO A 1 200 ? -18.501 8.467 21.251 1.00 97.56 200 PRO A C 1
ATOM 1565 O O . PRO A 1 200 ? -19.265 9.430 21.334 1.00 97.56 200 PRO A O 1
ATOM 1568 N N . ALA A 1 201 ? -17.181 8.589 21.435 1.00 97.69 201 ALA A N 1
ATOM 1569 C CA . ALA A 1 201 ? -16.517 9.878 21.616 1.00 97.69 201 ALA A CA 1
ATOM 1570 C C . ALA A 1 201 ? -16.149 10.567 20.295 1.00 97.69 201 ALA A C 1
ATOM 1572 O O . ALA A 1 201 ? -15.652 11.691 20.338 1.00 97.69 201 ALA A O 1
ATOM 1573 N N . HIS A 1 202 ? -16.396 9.928 19.146 1.00 97.81 202 HIS A N 1
ATOM 1574 C CA . HIS A 1 202 ? -16.076 10.442 17.818 1.00 97.81 202 HIS A CA 1
ATOM 1575 C C . HIS A 1 202 ? -14.584 10.753 17.633 1.00 97.81 202 HIS A C 1
ATOM 1577 O O . HIS A 1 202 ? -14.210 11.777 17.060 1.00 97.81 202 HIS A O 1
ATOM 1583 N N . THR A 1 203 ? -13.709 9.882 18.143 1.00 98.12 203 THR A N 1
ATOM 1584 C CA . THR A 1 203 ? -12.259 10.080 18.045 1.00 98.12 203 THR A CA 1
ATOM 1585 C C . THR A 1 203 ? -11.520 8.869 17.509 1.00 98.12 203 THR A C 1
ATOM 1587 O O . THR A 1 203 ? -11.881 7.717 17.750 1.00 98.12 203 THR A O 1
ATOM 1590 N N . VAL A 1 204 ? -10.431 9.147 16.798 1.00 97.62 204 VAL A N 1
ATOM 1591 C CA . VAL A 1 204 ? -9.503 8.137 16.302 1.00 97.62 204 VAL A CA 1
ATOM 1592 C C . VAL A 1 204 ? -8.063 8.626 16.425 1.00 97.62 204 VAL A C 1
ATOM 1594 O O . VAL A 1 204 ? -7.761 9.791 16.178 1.00 97.62 204 VAL A O 1
ATOM 1597 N N . ALA A 1 205 ? -7.147 7.747 16.812 1.00 96.94 205 ALA A N 1
ATOM 1598 C CA . ALA A 1 205 ? -5.729 8.056 16.945 1.00 96.94 205 ALA A CA 1
ATOM 1599 C C . ALA A 1 205 ? -4.877 6.912 16.400 1.00 96.94 205 ALA A C 1
ATOM 1601 O O . ALA A 1 205 ? -5.216 5.745 16.570 1.00 96.94 205 ALA A O 1
ATOM 1602 N N . ILE A 1 206 ? -3.740 7.238 15.789 1.00 96.44 206 ILE A N 1
ATOM 1603 C CA . ILE A 1 206 ? -2.730 6.240 15.425 1.00 96.44 206 ILE A CA 1
ATOM 1604 C C . ILE A 1 206 ? -1.617 6.220 16.470 1.00 96.44 206 ILE A C 1
ATOM 1606 O O . ILE A 1 206 ? -1.024 7.259 16.779 1.00 96.44 206 ILE A O 1
ATOM 1610 N N . ASP A 1 207 ? -1.327 5.036 17.002 1.00 95.12 207 ASP A N 1
ATOM 1611 C CA . ASP A 1 207 ? -0.350 4.811 18.066 1.00 95.12 207 ASP A CA 1
ATOM 1612 C C . ASP A 1 207 ? -0.571 5.771 19.257 1.00 95.12 207 ASP A C 1
ATOM 1614 O O . ASP A 1 207 ? -1.646 5.803 19.858 1.00 95.12 207 ASP A O 1
ATOM 1618 N N . ASP A 1 208 ? 0.439 6.572 19.604 1.00 93.44 208 ASP A N 1
ATOM 1619 C CA . ASP A 1 208 ? 0.395 7.579 20.673 1.00 93.44 208 ASP A CA 1
ATOM 1620 C C . ASP A 1 208 ? 0.223 9.011 20.132 1.00 93.44 208 ASP A C 1
ATOM 1622 O O . ASP A 1 208 ? 0.549 9.994 20.804 1.00 93.44 208 ASP A O 1
ATOM 1626 N N . SER A 1 209 ? -0.256 9.146 18.893 1.00 94.06 209 SER A N 1
ATOM 1627 C CA . SER A 1 209 ? -0.545 10.451 18.289 1.00 94.06 209 SER A CA 1
ATOM 1628 C C . SER A 1 209 ? -1.789 11.083 18.935 1.00 94.06 209 SER A C 1
ATOM 1630 O O . SER A 1 209 ? -2.639 10.364 19.465 1.00 94.06 209 SER A O 1
ATOM 1632 N N . PRO A 1 210 ? -1.935 12.423 18.902 1.00 94.62 210 PRO A N 1
ATOM 1633 C CA . PRO A 1 210 ? -3.148 13.073 19.387 1.00 94.62 210 PRO A CA 1
ATOM 1634 C C . PRO A 1 210 ? -4.401 12.550 18.665 1.00 94.62 210 PRO A C 1
ATOM 1636 O O . PRO A 1 210 ? -4.333 12.326 17.452 1.00 94.62 210 PRO A O 1
ATOM 1639 N N . PRO A 1 211 ? -5.532 12.384 19.374 1.00 96.44 211 PRO A N 1
ATOM 1640 C CA . PRO A 1 211 ? -6.779 11.970 18.751 1.00 96.44 211 PRO A CA 1
ATOM 1641 C C . PRO A 1 211 ? -7.271 13.021 17.756 1.00 96.44 211 PRO A C 1
ATOM 1643 O O . PRO A 1 211 ? -7.150 14.228 17.977 1.00 96.44 211 PRO A O 1
ATOM 1646 N N . VAL A 1 212 ? -7.826 12.527 16.659 1.00 97.69 212 VAL A N 1
ATOM 1647 C CA . VAL A 1 212 ? -8.511 13.286 15.621 1.00 97.69 212 VAL A CA 1
ATOM 1648 C C . VAL A 1 212 ? -10.005 13.063 15.813 1.00 97.69 212 VAL A C 1
ATOM 1650 O O . VAL A 1 212 ? -10.451 11.920 15.900 1.00 97.69 212 VAL A O 1
ATOM 1653 N N . GLU A 1 213 ? -10.760 14.152 15.909 1.00 97.81 213 GLU A N 1
ATOM 1654 C CA . GLU A 1 213 ? -12.222 14.114 15.978 1.00 97.81 213 GLU A CA 1
ATOM 1655 C C . GLU A 1 213 ? -12.824 13.905 14.581 1.00 97.81 213 GLU A C 1
ATOM 1657 O O . GLU A 1 213 ? -12.272 14.402 13.595 1.00 97.81 213 GLU A O 1
ATOM 1662 N N . PHE A 1 214 ? -13.958 13.208 14.503 1.00 97.62 214 PHE A N 1
ATOM 1663 C CA . PHE A 1 214 ? -14.710 12.999 13.261 1.00 97.62 214 PHE A CA 1
ATOM 1664 C C . PHE A 1 214 ? -16.221 13.185 13.453 1.00 97.62 214 PHE A C 1
ATOM 1666 O O . PHE A 1 214 ? -16.744 13.046 14.554 1.00 97.62 214 PHE A O 1
ATOM 1673 N N . THR A 1 215 ? -16.963 13.504 12.395 1.00 96.12 215 THR A N 1
ATOM 1674 C CA . THR A 1 215 ? -18.430 13.633 12.459 1.00 96.12 215 THR A CA 1
ATOM 1675 C C . THR A 1 215 ? -19.153 12.342 12.101 1.00 96.12 215 THR A C 1
ATOM 1677 O O . THR A 1 215 ? -20.271 12.144 12.573 1.00 96.12 215 THR A O 1
ATOM 1680 N N . GLY A 1 216 ? -18.505 11.464 11.334 1.00 94.69 216 GLY A N 1
ATOM 1681 C CA . GLY A 1 216 ? -19.069 10.213 10.824 1.00 94.69 216 GLY A CA 1
ATOM 1682 C C . GLY A 1 216 ? -19.578 10.347 9.389 1.00 94.69 216 GLY A C 1
ATOM 1683 O O . GLY A 1 216 ? -20.267 9.464 8.906 1.00 94.69 216 GLY A O 1
ATOM 1684 N N . ASP A 1 217 ? -19.254 11.452 8.711 1.00 96.06 217 ASP A N 1
ATOM 1685 C CA . ASP A 1 217 ? -19.625 11.699 7.309 1.00 96.06 217 ASP A CA 1
ATOM 1686 C C . ASP A 1 217 ? -18.384 11.754 6.397 1.00 96.06 217 ASP A C 1
ATOM 1688 O O . ASP A 1 217 ? -18.486 12.001 5.192 1.00 96.06 217 ASP A O 1
ATOM 1692 N N . GLU A 1 218 ? -17.187 11.595 6.967 1.00 97.19 218 GLU A N 1
ATOM 1693 C CA . GLU A 1 218 ? -15.929 11.745 6.254 1.00 97.19 218 GLU A CA 1
ATOM 1694 C C . GLU A 1 218 ? -15.508 10.455 5.543 1.00 97.19 218 GLU A C 1
ATOM 1696 O O . GLU A 1 218 ? -15.152 9.464 6.172 1.00 97.19 218 GLU A O 1
ATOM 1701 N N . ASP A 1 219 ? -15.418 10.518 4.216 1.00 96.19 219 ASP A N 1
ATOM 1702 C CA . ASP A 1 219 ? -14.836 9.463 3.371 1.00 96.19 219 ASP A CA 1
ATOM 1703 C C . ASP A 1 219 ? -13.292 9.540 3.287 1.00 96.19 219 ASP A C 1
ATOM 1705 O O . ASP A 1 219 ? -12.631 8.724 2.636 1.00 96.19 219 ASP A O 1
ATOM 1709 N N . ASN A 1 220 ? -12.709 10.585 3.890 1.00 97.06 220 ASN A N 1
ATOM 1710 C CA . ASN A 1 220 ? -11.286 10.929 3.852 1.00 97.06 220 ASN A CA 1
ATOM 1711 C C . ASN A 1 220 ? -10.835 11.680 5.114 1.00 97.06 220 ASN A C 1
ATOM 1713 O O . ASN A 1 220 ? -10.214 12.749 5.039 1.00 97.06 220 ASN A O 1
ATOM 1717 N N . LEU A 1 221 ? -11.123 11.132 6.289 1.00 97.62 221 LEU A N 1
ATOM 1718 C CA . LEU A 1 221 ? -10.581 11.649 7.537 1.00 97.62 221 LEU A CA 1
ATOM 1719 C C . LEU A 1 221 ? -9.048 11.545 7.527 1.00 97.62 221 LEU A C 1
ATOM 1721 O O . LEU A 1 221 ? -8.474 10.466 7.373 1.00 97.62 221 LEU A O 1
ATOM 1725 N N . VAL A 1 222 ? -8.372 12.685 7.685 1.00 97.19 222 VAL A N 1
ATOM 1726 C CA . VAL A 1 222 ? -6.908 12.764 7.635 1.00 97.19 222 VAL A CA 1
ATOM 1727 C C . VAL A 1 222 ? -6.323 12.489 9.011 1.00 97.19 222 VAL A C 1
ATOM 1729 O O . VAL A 1 222 ? -6.461 13.303 9.923 1.00 97.19 222 VAL A O 1
ATOM 1732 N N . ILE A 1 223 ? -5.569 11.401 9.128 1.00 96.12 223 ILE A N 1
ATOM 1733 C CA . ILE A 1 223 ? -4.827 11.056 10.340 1.00 96.12 223 ILE A CA 1
ATOM 1734 C C . ILE A 1 223 ? -3.339 11.242 10.084 1.00 96.12 223 ILE A C 1
ATOM 1736 O O . ILE A 1 223 ? -2.810 10.857 9.038 1.00 96.12 223 ILE A O 1
ATOM 1740 N N . ARG A 1 224 ? -2.654 11.855 11.051 1.00 96.06 224 ARG A N 1
ATOM 1741 C CA . ARG A 1 224 ? -1.207 12.061 11.007 1.00 96.06 224 ARG A CA 1
ATOM 1742 C C . ARG A 1 224 ? -0.537 11.294 12.127 1.00 96.06 224 ARG A C 1
ATOM 1744 O O . ARG A 1 224 ? -0.939 11.412 13.280 1.00 96.06 224 ARG A O 1
ATOM 1751 N N . THR A 1 225 ? 0.511 10.560 11.786 1.00 94.62 225 THR A N 1
ATOM 1752 C CA . THR A 1 225 ? 1.400 9.973 12.788 1.00 94.62 225 THR A CA 1
ATOM 1753 C C . THR A 1 225 ? 2.250 11.054 13.454 1.00 94.62 225 THR A C 1
ATOM 1755 O O . THR A 1 225 ? 2.441 12.148 12.913 1.00 94.62 225 THR A O 1
ATOM 1758 N N . GLY A 1 226 ? 2.873 10.723 14.588 1.00 90.06 226 GLY A N 1
ATOM 1759 C CA . GLY A 1 226 ? 3.894 11.575 15.208 1.00 90.06 226 GLY A CA 1
ATOM 1760 C C . GLY A 1 226 ? 5.100 11.889 14.301 1.00 90.06 226 GLY A C 1
ATOM 1761 O O . GLY A 1 226 ? 5.749 12.916 14.484 1.00 90.06 226 GLY A O 1
ATOM 1762 N N . SER A 1 227 ? 5.384 11.048 13.297 1.00 91.56 227 SER A N 1
ATOM 1763 C CA . SER A 1 227 ? 6.411 11.268 12.261 1.00 91.56 227 SER A CA 1
ATOM 1764 C C . SER A 1 227 ? 5.947 12.180 11.113 1.00 91.56 227 SER A C 1
ATOM 1766 O O . SER A 1 227 ? 6.766 12.567 10.279 1.00 91.56 227 SER A O 1
ATOM 1768 N N . GLY A 1 228 ? 4.662 12.547 11.061 1.00 93.69 228 GLY A N 1
ATOM 1769 C CA . GLY A 1 228 ? 4.074 13.382 10.010 1.00 93.69 228 GLY A CA 1
ATOM 1770 C C . GLY A 1 228 ? 3.605 12.619 8.766 1.00 93.69 228 GLY A C 1
ATOM 1771 O O . GLY A 1 228 ? 3.185 13.255 7.795 1.00 93.69 228 GLY A O 1
ATOM 1772 N N . GLU A 1 229 ? 3.651 11.285 8.785 1.00 95.75 229 GLU A N 1
ATOM 1773 C CA . GLU A 1 229 ? 3.050 10.445 7.746 1.00 95.75 229 GLU A CA 1
ATOM 1774 C C . GLU A 1 229 ? 1.526 10.578 7.779 1.00 95.75 229 GLU A C 1
ATOM 1776 O O . GLU A 1 229 ? 0.935 10.848 8.824 1.00 95.75 229 GLU A O 1
ATOM 1781 N N . VAL A 1 230 ? 0.895 10.418 6.619 1.00 95.94 230 VAL A N 1
ATOM 1782 C CA . VAL A 1 230 ? -0.534 10.665 6.426 1.00 95.94 230 VAL A CA 1
ATOM 1783 C C . VAL A 1 230 ? -1.247 9.374 6.066 1.00 95.94 230 VAL A C 1
ATOM 1785 O O . VAL A 1 230 ? -0.797 8.636 5.185 1.00 95.94 230 VAL A O 1
ATOM 1788 N N . LEU A 1 231 ? -2.382 9.159 6.716 1.00 95.75 231 LEU A N 1
ATOM 1789 C CA . LEU A 1 231 ? -3.364 8.124 6.439 1.00 95.75 231 LEU A CA 1
ATOM 1790 C C . LEU A 1 231 ? -4.716 8.796 6.166 1.00 95.75 231 LEU A C 1
ATOM 1792 O O . LEU A 1 231 ? -5.031 9.816 6.779 1.00 95.75 231 LEU A O 1
ATOM 1796 N N . TYR A 1 232 ? -5.500 8.219 5.260 1.00 96.75 232 TYR A N 1
ATOM 1797 C CA . TYR A 1 232 ? -6.882 8.623 5.009 1.00 96.75 232 TYR A CA 1
ATOM 1798 C C . TYR A 1 232 ? -7.797 7.477 5.425 1.00 96.75 232 TYR A C 1
ATOM 1800 O O . TYR A 1 232 ? -7.575 6.345 4.986 1.00 96.75 232 TYR A O 1
ATOM 1808 N N . LEU A 1 233 ? -8.787 7.767 6.262 1.00 97.00 233 LEU A N 1
ATOM 1809 C CA . LEU A 1 233 ? -9.812 6.817 6.686 1.00 97.00 233 LEU A CA 1
ATOM 1810 C C . LEU A 1 233 ? -11.176 7.211 6.141 1.00 97.00 233 LEU A C 1
ATOM 1812 O O . LEU A 1 233 ? -11.487 8.397 6.072 1.00 97.00 233 LEU A O 1
ATOM 1816 N N . ASP A 1 234 ? -11.976 6.210 5.812 1.00 97.50 234 ASP A N 1
ATOM 1817 C CA . ASP A 1 234 ? -13.416 6.358 5.671 1.00 97.50 234 ASP A CA 1
ATOM 1818 C C . ASP A 1 234 ? -14.064 5.976 7.007 1.00 97.50 234 ASP A C 1
ATOM 1820 O O . ASP A 1 234 ? -13.809 4.891 7.540 1.00 97.50 234 ASP A O 1
ATOM 1824 N N . VAL A 1 235 ? -14.839 6.900 7.572 1.00 97.31 235 VAL A N 1
ATOM 1825 C CA . VAL A 1 235 ? -15.562 6.727 8.840 1.00 97.31 235 VAL A CA 1
ATOM 1826 C C . VAL A 1 235 ? -17.081 6.795 8.648 1.00 97.31 235 VAL A C 1
ATOM 1828 O O . VAL A 1 235 ? -17.806 6.913 9.632 1.00 97.31 235 VAL A O 1
ATOM 1831 N N . THR A 1 236 ? -17.568 6.740 7.403 1.00 96.94 236 THR A N 1
ATOM 1832 C CA . THR A 1 236 ? -18.997 6.902 7.075 1.00 96.94 236 THR A CA 1
ATOM 1833 C C . THR A 1 236 ? -19.873 5.765 7.601 1.00 96.94 236 THR A C 1
ATOM 1835 O O . THR A 1 236 ? -20.999 6.004 8.034 1.00 96.94 236 THR A O 1
ATOM 1838 N N . ASP A 1 237 ? -19.332 4.547 7.630 1.00 95.19 237 ASP A N 1
ATOM 1839 C CA . ASP A 1 237 ? -20.012 3.334 8.098 1.00 95.19 237 ASP A CA 1
ATOM 1840 C C . ASP A 1 237 ? -19.436 2.815 9.434 1.00 95.19 237 ASP A C 1
ATOM 1842 O O . ASP A 1 237 ? -19.599 1.646 9.790 1.00 95.19 237 ASP A O 1
ATOM 1846 N N . VAL A 1 238 ? -18.767 3.682 10.212 1.00 96.50 238 VAL A N 1
ATOM 1847 C CA . VAL A 1 238 ? -18.195 3.290 11.509 1.00 96.50 238 VAL A CA 1
ATOM 1848 C C . VAL A 1 238 ? -19.292 2.836 12.476 1.00 96.50 238 VAL A C 1
ATOM 1850 O O . VAL A 1 238 ? -20.315 3.499 12.664 1.00 96.50 238 VAL A O 1
ATOM 1853 N N . ASN A 1 239 ? -19.070 1.704 13.138 1.00 97.06 239 ASN A N 1
ATOM 1854 C CA . ASN A 1 239 ? -19.965 1.205 14.170 1.00 97.06 239 ASN A CA 1
ATOM 1855 C C . ASN A 1 239 ? -19.968 2.187 15.361 1.00 97.06 239 ASN A C 1
ATOM 1857 O O . ASN A 1 239 ? -18.935 2.336 16.020 1.00 97.06 239 ASN A O 1
ATOM 1861 N N . PRO A 1 240 ? -21.107 2.829 15.687 1.00 97.00 240 PRO A N 1
ATOM 1862 C CA . PRO A 1 240 ? -21.161 3.896 16.688 1.00 97.00 240 PRO A CA 1
ATOM 1863 C C . PRO A 1 240 ? -20.857 3.415 18.112 1.00 97.00 240 PRO A C 1
ATOM 1865 O O . PRO A 1 240 ? -20.542 4.234 18.971 1.00 97.00 240 PRO A O 1
ATOM 1868 N N . ASP A 1 241 ? -20.932 2.106 18.364 1.00 97.81 241 ASP A N 1
ATOM 1869 C CA . ASP A 1 241 ? -20.647 1.500 19.666 1.00 97.81 241 ASP A CA 1
ATOM 1870 C C . ASP A 1 241 ? -19.209 0.949 19.764 1.00 97.81 241 ASP A C 1
ATOM 1872 O O . ASP A 1 241 ? -18.817 0.426 20.813 1.00 97.81 241 ASP A O 1
ATOM 1876 N N . PHE A 1 242 ? -18.410 1.033 18.693 1.00 97.81 242 PHE A N 1
ATOM 1877 C CA . PHE A 1 242 ? -17.065 0.462 18.670 1.00 97.81 242 PHE A CA 1
ATOM 1878 C C . PHE A 1 242 ? -16.081 1.282 19.511 1.00 97.81 242 PHE A C 1
ATOM 1880 O O . PHE A 1 242 ? -15.863 2.475 19.289 1.00 97.81 242 PHE A O 1
ATOM 1887 N N . VAL A 1 243 ? -15.433 0.603 20.458 1.00 98.06 243 VAL A N 1
ATOM 1888 C CA . VAL A 1 243 ? -14.309 1.127 21.236 1.00 98.06 243 VAL A CA 1
ATOM 1889 C C . VAL A 1 243 ? -13.235 0.052 21.277 1.00 98.06 243 VAL A C 1
ATOM 1891 O O . VAL A 1 243 ? -13.449 -1.021 21.847 1.00 98.06 243 VAL A O 1
ATOM 1894 N N . GLY A 1 244 ? -12.078 0.320 20.680 1.00 97.00 244 GLY A N 1
ATOM 1895 C CA . GLY A 1 244 ? -11.045 -0.699 20.555 1.00 97.00 244 GLY A CA 1
ATOM 1896 C C . GLY A 1 244 ? -9.797 -0.255 19.811 1.00 97.00 244 GLY A C 1
ATOM 1897 O O . GLY A 1 244 ? -9.624 0.911 19.455 1.00 97.00 244 GLY A O 1
ATOM 1898 N N . GLU A 1 245 ? -8.911 -1.224 19.596 1.00 97.25 245 GLU A N 1
ATOM 1899 C CA . GLU A 1 245 ? -7.688 -1.060 18.819 1.00 97.25 245 GLU A CA 1
ATOM 1900 C C . GLU A 1 245 ? -7.739 -1.977 17.601 1.00 97.25 245 GLU A C 1
ATOM 1902 O O . GLU A 1 245 ? -8.051 -3.161 17.727 1.00 97.25 245 GLU A O 1
ATOM 1907 N N . LEU A 1 246 ? -7.401 -1.435 16.434 1.00 96.81 246 LEU A N 1
ATOM 1908 C CA . LEU A 1 246 ? -7.295 -2.184 15.188 1.00 96.81 246 LEU A CA 1
ATOM 1909 C C . LEU A 1 246 ? -5.838 -2.200 14.730 1.00 96.81 246 LEU A C 1
ATOM 1911 O O . LEU A 1 246 ? -5.206 -1.138 14.701 1.00 96.81 246 LEU A O 1
ATOM 1915 N N . PRO A 1 247 ? -5.278 -3.354 14.338 1.00 96.25 247 PRO A N 1
ATOM 1916 C CA . PRO A 1 247 ? -3.972 -3.372 13.698 1.00 96.25 247 PRO A CA 1
ATOM 1917 C C . PRO A 1 247 ? -4.018 -2.575 12.391 1.00 96.25 247 PRO A C 1
ATOM 1919 O O . PRO A 1 247 ? -5.009 -2.602 11.656 1.00 96.25 247 PRO A O 1
ATOM 1922 N N . ILE A 1 248 ? -2.939 -1.851 12.099 1.00 96.31 248 ILE A N 1
ATOM 1923 C CA . ILE A 1 248 ? -2.841 -1.066 10.872 1.00 96.31 248 ILE A CA 1
ATOM 1924 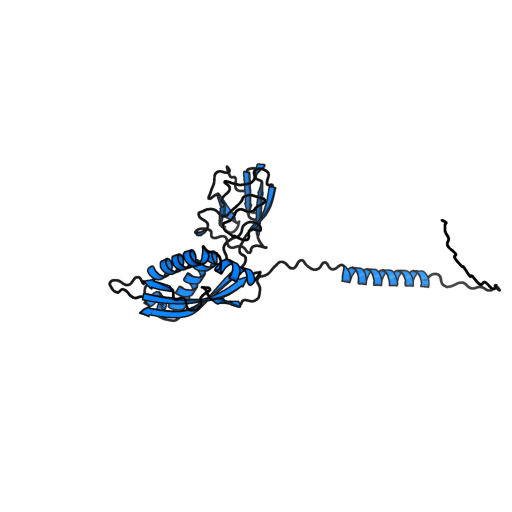C C . ILE A 1 248 ? -1.443 -1.139 10.273 1.00 96.31 248 ILE A C 1
ATOM 1926 O O . ILE A 1 248 ? -0.428 -1.048 10.960 1.00 96.31 248 ILE A O 1
ATOM 1930 N N . GLY A 1 249 ? -1.366 -1.266 8.951 1.00 95.81 249 GLY A N 1
ATOM 1931 C CA . GLY A 1 249 ? -0.101 -1.171 8.234 1.00 95.81 249 GLY A CA 1
ATOM 1932 C C . GLY A 1 249 ? 0.019 -2.145 7.080 1.00 95.81 249 GLY A C 1
ATOM 1933 O O . GLY A 1 249 ? -0.962 -2.613 6.516 1.00 95.81 249 GLY A O 1
ATOM 1934 N N . VAL A 1 250 ? 1.257 -2.420 6.691 1.00 96.25 250 VAL A N 1
ATOM 1935 C CA . VAL A 1 250 ? 1.571 -3.185 5.484 1.00 96.25 250 VAL A CA 1
ATOM 1936 C C . VAL A 1 250 ? 2.024 -4.595 5.836 1.00 96.25 250 VAL A C 1
ATOM 1938 O O . VAL A 1 250 ? 2.809 -4.796 6.771 1.00 96.25 250 VAL A O 1
ATOM 1941 N N . HIS A 1 251 ? 1.593 -5.577 5.044 1.00 96.25 251 HIS A N 1
ATOM 1942 C CA . HIS A 1 251 ? 2.003 -6.976 5.224 1.00 96.25 251 HIS A CA 1
ATOM 1943 C C . HIS A 1 251 ? 3.369 -7.305 4.613 1.00 96.25 251 HIS A C 1
ATOM 1945 O O . HIS A 1 251 ? 3.909 -8.393 4.837 1.00 96.25 251 HIS A O 1
ATOM 1951 N N . GLY A 1 252 ? 3.949 -6.381 3.851 1.00 96.56 252 GLY A N 1
ATOM 1952 C CA . GLY A 1 252 ? 5.240 -6.565 3.213 1.00 96.56 252 GLY A CA 1
ATOM 1953 C C . GLY A 1 252 ? 5.738 -5.321 2.502 1.00 96.56 252 GLY A C 1
ATOM 1954 O O . GLY A 1 252 ? 5.166 -4.240 2.621 1.00 96.56 252 GLY A O 1
ATOM 1955 N N . ARG A 1 253 ? 6.861 -5.488 1.809 1.00 97.00 253 ARG A N 1
ATOM 1956 C CA . ARG A 1 253 ? 7.568 -4.459 1.052 1.00 97.00 253 ARG A CA 1
ATOM 1957 C C . ARG A 1 253 ? 8.242 -5.066 -0.163 1.00 97.00 253 ARG A C 1
ATOM 1959 O O . ARG A 1 253 ? 8.846 -6.142 -0.084 1.00 97.00 253 ARG A O 1
ATOM 1966 N N . ILE A 1 254 ? 8.257 -4.317 -1.250 1.00 97.19 254 ILE A N 1
ATOM 1967 C CA . ILE A 1 254 ? 9.148 -4.562 -2.373 1.00 97.19 254 ILE A CA 1
ATOM 1968 C C . ILE A 1 254 ? 10.509 -3.982 -2.001 1.00 97.19 254 ILE A C 1
ATOM 1970 O O . ILE A 1 254 ? 10.662 -2.796 -1.741 1.00 97.19 254 ILE A O 1
ATOM 1974 N N . SER A 1 255 ? 11.522 -4.839 -1.944 1.00 95.44 255 SER A N 1
ATOM 1975 C CA . SER A 1 255 ? 12.905 -4.416 -1.723 1.00 95.44 255 SER A CA 1
ATOM 1976 C C . SER A 1 255 ? 13.524 -3.869 -3.005 1.00 95.44 255 SER A C 1
ATOM 1978 O O . SER A 1 255 ? 14.246 -2.878 -2.949 1.00 95.44 255 SER A O 1
ATOM 1980 N N . ARG A 1 256 ? 13.286 -4.539 -4.142 1.00 95.38 256 ARG A N 1
ATOM 1981 C CA . ARG A 1 256 ? 13.841 -4.182 -5.458 1.00 95.38 256 ARG A CA 1
ATOM 1982 C C . ARG A 1 256 ? 12.925 -4.632 -6.590 1.00 95.38 256 ARG A C 1
ATOM 1984 O O . ARG A 1 256 ? 12.259 -5.659 -6.465 1.00 95.38 256 ARG A O 1
ATOM 1991 N N . VAL A 1 257 ? 12.981 -3.909 -7.703 1.00 96.12 257 VAL A N 1
ATOM 1992 C CA . VAL A 1 257 ? 12.412 -4.318 -8.992 1.00 96.12 257 VAL A CA 1
ATOM 1993 C C . VAL A 1 257 ? 13.550 -4.809 -9.881 1.00 96.12 257 VAL A C 1
ATOM 1995 O O . VAL A 1 257 ? 14.609 -4.190 -9.950 1.00 96.12 257 VAL A O 1
ATOM 1998 N N . LEU A 1 258 ? 13.354 -5.954 -10.524 1.00 93.69 258 LEU A N 1
ATOM 1999 C CA . LEU A 1 258 ? 14.334 -6.613 -11.378 1.00 93.69 258 LEU A CA 1
ATOM 2000 C C . LEU A 1 258 ? 13.806 -6.612 -12.812 1.00 93.69 258 LEU A C 1
ATOM 2002 O O . LEU A 1 258 ? 12.768 -7.214 -13.084 1.00 93.69 258 LEU A O 1
ATOM 2006 N N . ALA A 1 259 ? 14.517 -5.956 -13.727 1.00 90.19 259 ALA A N 1
ATOM 2007 C CA . ALA A 1 259 ? 14.195 -6.007 -15.149 1.00 90.19 259 ALA A CA 1
ATOM 2008 C C . ALA A 1 259 ? 14.456 -7.411 -15.705 1.00 90.19 259 ALA A C 1
ATOM 2010 O O . ALA A 1 259 ? 15.596 -7.876 -15.705 1.00 90.19 259 ALA A O 1
ATOM 2011 N N . VAL A 1 260 ? 13.395 -8.073 -16.168 1.00 87.25 260 VAL A N 1
ATOM 2012 C CA . VAL A 1 260 ? 13.492 -9.298 -16.973 1.00 87.25 260 VAL A CA 1
ATOM 2013 C C . VAL A 1 260 ? 13.582 -8.904 -18.442 1.00 87.25 260 VAL A C 1
ATOM 2015 O O . VAL A 1 260 ? 14.474 -9.354 -19.155 1.00 87.25 260 VAL A O 1
ATOM 2018 N N . GLU A 1 261 ? 12.701 -7.997 -18.866 1.00 85.38 261 GLU A N 1
ATOM 2019 C CA . GLU A 1 261 ? 12.703 -7.411 -20.200 1.00 85.38 261 GLU A CA 1
ATOM 2020 C C . GLU A 1 261 ? 12.447 -5.904 -20.104 1.00 85.38 261 GLU A C 1
ATOM 2022 O O . GLU A 1 261 ? 11.507 -5.452 -19.450 1.00 85.38 261 GLU A O 1
ATOM 2027 N N . LEU A 1 262 ? 13.310 -5.127 -20.754 1.00 86.31 262 LEU A N 1
ATOM 2028 C CA . LEU A 1 262 ? 13.182 -3.681 -20.887 1.00 86.31 262 LEU A CA 1
ATOM 2029 C C . LEU A 1 262 ? 13.681 -3.304 -22.284 1.00 86.31 262 LEU A C 1
ATOM 2031 O O . LEU A 1 262 ? 14.865 -3.036 -22.484 1.00 86.31 262 LEU A O 1
ATOM 2035 N N . VAL A 1 263 ? 12.790 -3.394 -23.271 1.00 84.25 263 VAL A N 1
ATOM 2036 C CA . VAL A 1 263 ? 13.136 -3.284 -24.697 1.00 84.25 263 VAL A CA 1
ATOM 2037 C C . VAL A 1 263 ? 12.352 -2.148 -25.332 1.00 84.25 263 VAL A C 1
ATOM 2039 O O . VAL A 1 263 ? 11.150 -2.025 -25.120 1.00 84.25 263 VAL A O 1
ATOM 2042 N N . VAL A 1 264 ? 13.031 -1.333 -26.138 1.00 81.56 264 VAL A N 1
ATOM 2043 C CA . VAL A 1 264 ? 12.411 -0.238 -26.892 1.00 81.56 264 VAL A CA 1
ATOM 2044 C C . VAL A 1 264 ? 12.293 -0.632 -28.360 1.00 81.56 264 VAL A C 1
ATOM 2046 O O . VAL A 1 264 ? 13.276 -1.075 -28.956 1.00 81.56 264 VAL A O 1
ATOM 2049 N N . GLN A 1 265 ? 11.094 -0.464 -28.918 1.00 76.31 265 GLN A N 1
ATOM 2050 C CA . GLN A 1 265 ? 10.725 -0.752 -30.306 1.00 76.31 265 GLN A CA 1
ATOM 2051 C C . GLN A 1 265 ? 10.336 0.526 -31.050 1.00 76.31 265 GLN A C 1
ATOM 2053 O O . GLN A 1 265 ? 9.648 1.387 -30.449 1.00 76.31 265 GLN A O 1
#

Foldseek 3Di:
DDDDDDDDDDDDDDDDDDDDDDDDDDPVVVVVVVVVVVVVVVVVVVVVPPPPPPPLQDWDDKDKDWLAPPQPDWQWEFAPDDPDGKIKTFTKMFTKTFSDPVLLVLLNPPPVLVVQLSVQVNVLRNDHDPCLCVVDPVSVQVSFVVSQVQNFCSSWNKAKAPDSDQQAAHPQFRKHFAPVSSVFQDADAQSPKKWWDQLLQQWIAIDPGDIDHDDLCASFRWYADPVGTTTGMRRVRTDNRDGDIIGIHTRIGGPTMGTPDTDMD

Radius of gyration: 33.28 Å; chains: 1; bounding box: 58×77×104 Å

Secondary structure (DSSP, 8-state):
--------------------------HHHHHHHHHHHHHHHHHHHHHHTS--------PPSPEEEESSSSTT--EEEE---TT--PEEEEEEEEEEEES-HHHHHHHHTSTTHHHHHHHHHHHHHHT--HHHHHS-HHHHHHHHHHHHHHHHHHHSPEEETT-SSTTSPPTTT--EE-TTGGG-----BTTT-EEEEETTTTEEEETTSPPEE--S--SSEEEE-TT--EEEEE-TT--TT-EEEEEEEESEEEEEEEEEEEEE-

pLDDT: mean 82.73, std 19.9, range [27.64, 98.12]

Sequence (265 aa):
MAEEEKQEKDGEGEVEATESKSKSKGKLVQIGAGLAVLVVMAWVAATFAVPSKEKHPRFSTPFTVPMVLDPDTKIPVNLDENNKTRFLQMNFNLFVRCYDPSYVNARQNDPNYEPFLKSRLIAIATSKKLDEVIGGEAAQHAFLEEVRDHIDPILFPVHIGDTKNPLAEDEDSGLMPGSMMDRASFRGKFHDHVLKVDAPAHTVAIDDSPPVEFTGDEDNLVIRTGSGEVLYLDVTDVNPDFVGELPIGVHGRISRVLAVELVVQ